Protein AF-A0A7S3UPB5-F1 (afdb_monomer)

Sequence (197 aa):
TFDQTSNGRIHSQTIVSTPGHKFLVVNATDLVPGASCESLVKAAKVVEPLVERSTEVIAYDLTLNVEPSLNGQQVAAIIARCGQEISAEYIIEFDNPGSWWVKHFSCGDLGLLQKWLSLSLLVVALLPVGMYSWKTLERRQVHNDLTALFFMSAFFLALHCIAFTVHMVVYAKNGTGLAMIAFVAQFLDLLATPGND

Nearest PDB structures (foldseek):
  9bia-assembly1_C  TM=4.951E-01  e=1.144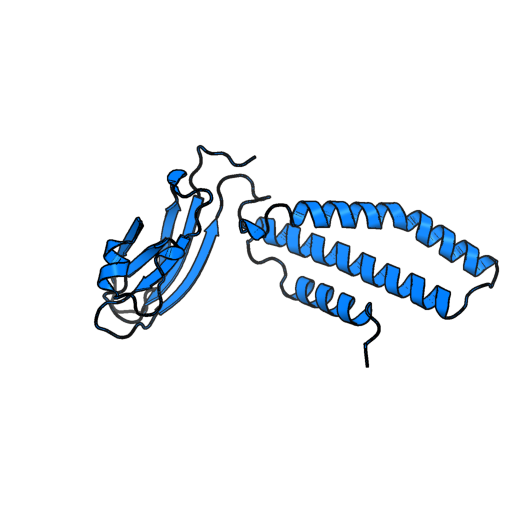E+00  Mus musculus
  5gka-assembly1_A  TM=4.335E-01  e=9.589E-01  Aichi virus A846/88
  6y6a-assembly8_l  TM=2.208E-01  e=3.103E+00  Finch polyomavirus

InterPro domains:
  IPR019336 GPR180/TMEM145, transmembrane domain [PF10192] (122-192)
  IPR047831 GPR180/TMEM145 [PTHR23252] (36-191)

pLDDT: mean 80.9, std 11.35, range [39.09, 95.56]

Secondary structure (DSSP, 8-state):
---TTSPEEEEEEEEESSS--EEEEEEGGG--TT--HHHHHHH-SEEEE---SSSS-EEEEEEEEE-GGGTT--EEEEEE-TTS---EEEEEEEE-SS-HHHHT--TTTTTHHHHHHHHHHHHHHHHHHHHHHHHHHHHHT---HHHHHHHHHHHHHHHHHHHHHHHHHHHHHHSS--HHHHHHHHHHHHHHSPP--

Solvent-accessible surface area (backbone atoms only — not comparable to full-atom values): 11184 Å² total; per-residue (Å²): 123,74,45,76,88,44,55,25,40,38,41,31,44,34,36,42,82,62,79,67,37,28,44,32,35,30,50,47,84,72,70,48,93,84,63,49,59,67,57,52,65,70,62,27,81,40,79,45,76,53,72,78,89,62,100,59,86,44,75,42,80,44,78,45,76,38,58,58,88,54,65,94,58,65,66,38,81,44,82,47,39,74,97,53,87,80,58,71,51,76,49,78,46,65,37,43,37,61,56,53,89,47,17,45,47,51,87,89,47,62,62,47,56,60,52,34,47,52,50,33,51,50,46,60,69,43,44,64,57,52,52,51,50,50,56,51,33,60,75,65,68,70,71,45,72,68,58,52,50,51,54,51,41,52,50,41,52,46,50,26,36,46,37,42,32,52,22,40,58,42,18,29,73,69,61,67,38,42,65,72,42,46,50,50,24,55,51,37,50,59,72,59,46,81,81,89,124

Foldseek 3Di:
DFPLVAWKKKKKWKWFPDFQKKKFKAFPVQPDVPDALVSRCVRGPDIGGPGDPDDDTDTDTDMDTHHSVCPPTHIDIDIDGHPDDGDMDMDMAIAGGDDLLPGLADPVCPCVLVVLVVVLVVLVVCVVVLVVVVVVCVVVVVDDPVNVLVSLLSVLLNLLSVLVNQQSVVCSNPVRGDVVSPVSSVVSVVVSDDDPD

Organism: Oxyrrhis marina (NCBI:txid2969)

Mean predicted aligned error: 10.2 Å

Structure (mmCIF, N/CA/C/O backbone):
data_AF-A0A7S3UPB5-F1
#
_entry.id   AF-A0A7S3UPB5-F1
#
loop_
_atom_site.group_PDB
_atom_site.id
_atom_site.type_symbol
_atom_site.label_atom_id
_atom_site.label_alt_id
_atom_site.label_comp_id
_atom_site.label_asym_id
_atom_site.label_entity_id
_atom_site.label_seq_id
_atom_site.pdbx_PDB_ins_code
_atom_site.Cartn_x
_atom_site.Cartn_y
_atom_site.Cartn_z
_atom_site.occupancy
_atom_site.B_iso_or_equiv
_atom_site.auth_seq_id
_atom_site.auth_comp_id
_atom_site.auth_asym_id
_atom_site.auth_atom_id
_atom_site.pdbx_PDB_model_num
ATOM 1 N N . THR A 1 1 ? -14.861 4.599 -8.871 1.00 45.66 1 THR A N 1
ATOM 2 C CA . THR A 1 1 ? -15.862 5.439 -8.182 1.00 45.66 1 THR A CA 1
ATOM 3 C C . THR A 1 1 ? -16.254 4.719 -6.918 1.00 45.66 1 THR A C 1
ATOM 5 O O . THR A 1 1 ? -16.543 3.533 -6.998 1.00 45.66 1 THR A O 1
ATOM 8 N N . PHE A 1 2 ? -16.161 5.381 -5.763 1.00 53.28 2 PHE A N 1
ATOM 9 C CA . PHE A 1 2 ? -16.652 4.808 -4.511 1.00 53.28 2 PHE A CA 1
ATOM 10 C C . PHE A 1 2 ? -18.163 4.632 -4.625 1.00 53.28 2 PHE A C 1
ATOM 12 O O . PHE A 1 2 ? -18.870 5.588 -4.945 1.00 53.28 2 PHE A O 1
ATOM 19 N N . ASP A 1 3 ? -18.639 3.411 -4.416 1.00 56.09 3 ASP A N 1
ATOM 20 C CA . ASP A 1 3 ? -20.065 3.152 -4.319 1.00 56.09 3 ASP A CA 1
ATOM 21 C C . ASP A 1 3 ? -20.525 3.584 -2.925 1.00 56.09 3 ASP A C 1
ATOM 23 O O . ASP A 1 3 ? -20.315 2.877 -1.938 1.00 56.09 3 ASP A O 1
ATOM 27 N N . GLN A 1 4 ? -21.117 4.778 -2.853 1.00 56.88 4 GLN A N 1
ATOM 28 C CA . GLN A 1 4 ? -21.612 5.379 -1.612 1.00 56.88 4 GLN A CA 1
ATOM 29 C C . GLN A 1 4 ? -22.757 4.585 -0.967 1.00 56.88 4 GLN A C 1
ATOM 31 O O . GLN A 1 4 ? -23.158 4.905 0.148 1.00 56.88 4 GLN A O 1
ATOM 36 N N . THR A 1 5 ? -23.285 3.565 -1.649 1.00 58.62 5 THR A N 1
ATOM 37 C CA . THR A 1 5 ? -24.347 2.702 -1.122 1.00 58.62 5 THR A CA 1
ATOM 38 C C . THR A 1 5 ? -23.820 1.427 -0.468 1.00 58.62 5 THR A C 1
ATOM 40 O O . THR A 1 5 ? -24.583 0.718 0.186 1.00 58.62 5 THR A O 1
ATOM 43 N N . SER A 1 6 ? -22.522 1.141 -0.607 1.00 68.56 6 SER A N 1
ATOM 44 C CA . SER A 1 6 ? -21.904 -0.064 -0.055 1.00 68.56 6 SER A CA 1
ATOM 45 C C . SER A 1 6 ? -21.149 0.224 1.243 1.00 68.56 6 SER A C 1
ATOM 47 O O . SER A 1 6 ? -20.467 1.241 1.377 1.00 68.56 6 SER A O 1
ATOM 49 N N . ASN A 1 7 ? -21.286 -0.685 2.207 1.00 77.38 7 ASN A N 1
ATOM 50 C CA . ASN A 1 7 ? -20.599 -0.600 3.493 1.00 77.38 7 ASN A CA 1
ATOM 51 C C . ASN A 1 7 ? -19.123 -0.984 3.333 1.00 77.38 7 ASN A C 1
ATOM 53 O O . ASN A 1 7 ? -18.801 -1.939 2.618 1.00 77.38 7 ASN A O 1
ATOM 57 N N . GLY A 1 8 ? -18.243 -0.285 4.050 1.00 78.75 8 GLY A N 1
ATOM 58 C CA . GLY A 1 8 ? -16.889 -0.777 4.299 1.00 78.75 8 GLY A CA 1
ATOM 59 C C . GLY A 1 8 ? -16.915 -1.957 5.269 1.00 78.75 8 GLY A C 1
ATOM 60 O O . GLY A 1 8 ? -17.947 -2.253 5.880 1.00 78.75 8 GLY A O 1
ATOM 61 N N . ARG A 1 9 ? -15.788 -2.642 5.429 1.00 83.62 9 ARG A N 1
ATOM 62 C CA . ARG A 1 9 ? -15.642 -3.719 6.409 1.00 83.62 9 ARG A CA 1
ATOM 63 C C . ARG A 1 9 ? -14.375 -3.537 7.226 1.00 83.62 9 ARG A C 1
ATOM 65 O O . ARG A 1 9 ? -13.348 -3.119 6.705 1.00 83.62 9 ARG A O 1
ATOM 72 N N . ILE A 1 10 ? -14.469 -3.863 8.506 1.00 81.19 10 ILE A N 1
ATOM 73 C CA . ILE A 1 10 ? -13.320 -4.048 9.385 1.00 81.19 10 ILE A CA 1
ATOM 74 C C . ILE A 1 10 ? -13.321 -5.516 9.758 1.00 81.19 10 ILE A C 1
ATOM 76 O O . ILE A 1 10 ? -14.293 -6.004 10.335 1.00 81.19 10 ILE A O 1
ATOM 80 N N . HIS A 1 11 ? -12.258 -6.212 9.394 1.00 82.06 11 HIS A N 1
ATOM 81 C CA . HIS A 1 11 ? -12.003 -7.574 9.824 1.00 82.06 11 HIS A CA 1
ATOM 82 C C . HIS A 1 11 ? -10.946 -7.519 10.920 1.00 82.06 11 HIS A C 1
ATOM 84 O O . HIS A 1 11 ? -9.923 -6.864 10.765 1.00 82.06 11 HIS A O 1
ATOM 90 N N . SER A 1 12 ? -11.224 -8.113 12.071 1.00 78.81 12 SER A N 1
ATOM 91 C CA . SER A 1 12 ? -10.307 -8.125 13.203 1.00 78.81 12 SER A CA 1
ATOM 92 C C . SER A 1 12 ? -10.151 -9.550 13.688 1.00 78.81 12 SER A C 1
ATOM 94 O O . SER A 1 12 ? -11.126 -10.166 14.116 1.00 78.81 12 SER A O 1
ATOM 96 N N . GLN A 1 13 ? -8.921 -10.049 13.665 1.00 78.19 13 GLN A N 1
ATOM 97 C CA . GLN A 1 13 ? -8.532 -11.269 14.353 1.00 78.19 13 GLN A CA 1
ATOM 98 C C . GLN A 1 13 ? -7.853 -10.881 15.655 1.00 78.19 13 GLN A C 1
ATOM 100 O O . GLN A 1 13 ? -6.817 -10.225 15.648 1.00 78.19 13 GLN A O 1
ATOM 105 N N . THR A 1 14 ? -8.444 -11.237 16.787 1.00 74.69 14 THR A N 1
ATOM 106 C CA . THR A 1 14 ? -7.927 -10.851 18.101 1.00 74.69 14 THR A CA 1
ATOM 107 C C . THR A 1 14 ? -7.777 -12.070 18.983 1.00 74.69 14 THR A C 1
ATOM 109 O O . THR A 1 14 ? -8.716 -12.833 19.135 1.00 74.69 14 THR A O 1
ATOM 112 N N . ILE A 1 15 ? -6.624 -12.241 19.611 1.00 73.75 15 ILE A N 1
ATOM 113 C CA . ILE A 1 15 ? -6.395 -13.254 20.632 1.00 73.75 15 ILE A CA 1
ATOM 114 C C . ILE A 1 15 ? -6.362 -12.540 21.977 1.00 73.75 15 ILE A C 1
ATOM 116 O O . ILE A 1 15 ? -5.515 -11.676 22.193 1.00 73.75 15 ILE A O 1
ATOM 120 N N . VAL A 1 16 ? -7.277 -12.887 22.884 1.00 72.50 16 VAL A N 1
ATOM 121 C CA . VAL A 1 16 ? -7.256 -12.382 24.267 1.00 72.50 16 VAL A CA 1
ATOM 122 C C . VAL A 1 16 ? -6.983 -13.516 25.239 1.00 72.50 16 VAL A C 1
ATOM 124 O O . VAL A 1 16 ? -7.515 -14.614 25.103 1.00 72.50 16 VAL A O 1
ATOM 127 N N . SER A 1 17 ? -6.140 -13.237 26.230 1.00 68.88 17 SER A N 1
ATOM 128 C CA . SER A 1 17 ? -5.765 -14.192 27.281 1.00 68.88 17 SER A CA 1
ATOM 129 C C . SER A 1 17 ? -6.694 -14.146 28.498 1.00 68.88 17 SER A C 1
ATOM 131 O O . SER A 1 17 ? -6.605 -15.000 29.377 1.00 68.88 17 SER A O 1
ATOM 133 N N . THR A 1 18 ? -7.536 -13.110 28.592 1.00 71.31 18 THR A N 1
ATOM 134 C CA . THR A 1 18 ? -8.431 -12.869 29.728 1.00 71.31 18 THR A CA 1
ATOM 135 C C . THR A 1 18 ? -9.726 -12.163 29.296 1.00 71.31 18 THR A C 1
ATOM 137 O O . THR A 1 18 ? -9.716 -11.381 28.337 1.00 71.31 18 THR A O 1
ATOM 140 N N . PRO A 1 19 ? -10.846 -12.368 30.012 1.00 75.69 19 PRO A N 1
ATOM 141 C CA . PRO A 1 19 ? -12.131 -11.764 29.670 1.00 75.69 19 PRO A CA 1
ATOM 142 C C . PRO A 1 19 ? -12.196 -10.267 30.009 1.00 75.69 19 PRO A C 1
ATOM 144 O O . PRO A 1 19 ? -11.447 -9.747 30.842 1.00 75.69 19 PRO A O 1
ATOM 147 N N . GLY A 1 20 ? -13.153 -9.572 29.386 1.00 78.81 20 GLY A N 1
ATOM 148 C CA . GLY A 1 20 ? -13.456 -8.159 29.657 1.00 78.81 20 GLY A CA 1
ATOM 149 C C . GLY A 1 20 ? -12.863 -7.163 28.657 1.00 78.81 20 GLY A C 1
ATOM 150 O O . GLY A 1 20 ? -13.025 -5.955 28.839 1.00 78.81 20 GLY A O 1
ATOM 151 N N . HIS A 1 21 ? -12.211 -7.650 27.602 1.00 85.00 21 HIS A N 1
ATOM 152 C CA . HIS A 1 21 ? -11.768 -6.820 26.487 1.00 85.00 21 HIS A CA 1
ATOM 153 C C . HIS A 1 21 ? -12.954 -6.404 25.608 1.00 85.00 21 HIS A C 1
ATOM 155 O O . HIS A 1 21 ? -13.922 -7.147 25.422 1.00 85.00 21 HIS A O 1
ATOM 161 N N . LYS A 1 22 ? -12.877 -5.196 25.058 1.00 87.50 22 LYS A N 1
ATOM 162 C CA . LYS A 1 22 ? -13.850 -4.647 24.115 1.00 87.50 22 LYS A CA 1
ATOM 163 C C . LYS A 1 22 ? -13.114 -4.127 22.896 1.00 87.50 22 LYS A C 1
ATOM 165 O O . LYS A 1 22 ? -12.107 -3.435 23.041 1.00 87.50 22 LYS A O 1
ATOM 170 N N . PHE A 1 23 ? -13.641 -4.440 21.724 1.00 86.12 23 PHE A N 1
ATOM 171 C CA . PHE A 1 23 ? -13.237 -3.819 20.479 1.00 86.12 23 PHE A CA 1
ATOM 172 C C . PHE A 1 23 ? -14.046 -2.534 20.288 1.00 86.12 23 PHE A C 1
ATOM 174 O O . PHE A 1 23 ? -15.277 -2.545 20.354 1.00 86.12 23 PHE A O 1
ATOM 181 N N . LEU A 1 24 ? -13.347 -1.421 20.099 1.00 87.81 24 LEU A N 1
ATOM 182 C CA . LEU A 1 24 ? -13.919 -0.088 19.981 1.00 87.81 24 LEU A CA 1
ATOM 183 C C . LEU A 1 24 ? -13.535 0.518 18.636 1.00 87.81 24 LEU A C 1
ATOM 185 O O . LEU A 1 24 ? -12.366 0.486 18.259 1.00 87.81 24 LEU A O 1
ATOM 189 N N . VAL A 1 25 ? -14.496 1.145 17.961 1.00 87.06 25 VAL A N 1
ATOM 190 C CA . VAL A 1 25 ? -14.221 2.058 16.842 1.00 87.06 25 VAL A CA 1
ATOM 191 C C . VAL A 1 25 ? -14.538 3.472 17.307 1.00 87.06 25 VAL A C 1
ATOM 193 O O . VAL A 1 25 ? -15.687 3.774 17.626 1.00 87.06 25 VAL A O 1
ATOM 196 N N . VAL A 1 26 ? -13.528 4.336 17.365 1.00 88.62 26 VAL A N 1
ATOM 197 C CA . VAL A 1 26 ? -13.644 5.743 17.792 1.00 88.62 26 VAL A CA 1
ATOM 198 C C . VAL A 1 26 ? -13.180 6.674 16.676 1.00 88.62 26 VAL A C 1
ATOM 200 O O . VAL A 1 26 ? -12.499 6.239 15.747 1.00 88.62 26 VAL A O 1
ATOM 203 N N . ASN A 1 27 ? -13.490 7.967 16.770 1.00 86.81 27 ASN A N 1
ATOM 204 C CA . ASN A 1 27 ? -12.802 8.944 15.930 1.00 86.81 27 ASN A CA 1
ATOM 205 C C . ASN A 1 27 ? -11.354 9.099 16.400 1.00 86.81 27 ASN A C 1
ATOM 207 O O . ASN A 1 27 ? -11.077 9.144 17.598 1.00 86.81 27 ASN A O 1
ATOM 211 N N . ALA A 1 28 ? -10.427 9.252 15.458 1.00 84.06 28 ALA A N 1
ATOM 212 C CA . ALA A 1 28 ? -9.013 9.446 15.764 1.00 84.06 28 ALA A CA 1
ATOM 213 C C . ALA A 1 28 ? -8.756 10.724 16.583 1.00 84.06 28 ALA A C 1
ATOM 215 O O . ALA A 1 28 ? -7.800 10.787 17.346 1.00 84.06 28 ALA A O 1
ATOM 216 N N . THR A 1 29 ? -9.627 11.730 16.478 1.00 84.12 29 THR A N 1
ATOM 217 C CA . THR A 1 29 ? -9.558 12.957 17.288 1.00 84.12 29 THR A CA 1
ATOM 218 C C . THR A 1 29 ? -9.878 12.733 18.763 1.00 84.12 29 THR A C 1
ATOM 220 O O . THR A 1 29 ? -9.447 13.520 19.600 1.00 84.12 29 THR A O 1
ATOM 223 N N . ASP A 1 30 ? -10.621 11.672 19.086 1.00 82.81 30 ASP A N 1
ATOM 224 C CA . ASP A 1 30 ? -11.046 11.364 20.456 1.00 82.81 30 ASP A CA 1
ATOM 225 C C . ASP A 1 30 ? -9.960 10.579 21.220 1.00 82.81 30 ASP A C 1
ATOM 227 O O . ASP A 1 30 ? -10.022 10.435 22.443 1.00 82.81 30 ASP A O 1
ATOM 231 N N . LEU A 1 31 ? -8.925 10.113 20.510 1.00 82.06 31 LEU A N 1
ATOM 232 C CA . LEU A 1 31 ? -7.716 9.499 21.058 1.00 82.06 31 LEU A CA 1
ATOM 233 C C . LEU A 1 31 ? -6.772 10.565 21.628 1.00 82.06 31 LEU A C 1
ATOM 235 O O . LEU A 1 31 ? -5.705 10.858 21.088 1.00 82.06 31 LEU A O 1
ATOM 239 N N . VAL A 1 32 ? -7.167 11.151 22.754 1.00 81.44 32 VAL A N 1
ATOM 240 C CA . VAL A 1 32 ? -6.314 12.082 23.500 1.00 81.44 32 VAL A CA 1
ATOM 241 C C . VAL A 1 32 ? -5.445 11.295 24.493 1.00 81.44 32 VAL A C 1
ATOM 243 O O . VAL A 1 32 ? -5.966 10.425 25.200 1.00 81.44 32 VAL A O 1
ATOM 246 N N . PRO A 1 33 ? -4.133 11.582 24.604 1.00 75.56 33 PRO A N 1
ATOM 247 C CA . PRO A 1 33 ? -3.284 10.974 25.625 1.00 75.56 33 PRO A CA 1
ATOM 248 C C . PRO A 1 33 ? -3.870 11.187 27.028 1.00 75.56 33 PRO A C 1
ATOM 250 O O . PRO A 1 33 ? -4.137 12.317 27.430 1.00 75.56 33 PRO A O 1
ATOM 253 N N . GLY A 1 34 ? -4.081 10.099 27.773 1.00 74.25 34 GLY A N 1
ATOM 254 C CA . GLY A 1 34 ? -4.677 10.141 29.115 1.00 74.25 34 GLY A CA 1
ATOM 255 C C . GLY A 1 34 ? -6.209 10.077 29.161 1.00 74.25 34 GLY A C 1
ATOM 256 O O . GLY A 1 34 ? -6.774 10.176 30.251 1.00 74.25 34 GLY A O 1
ATOM 257 N N . ALA A 1 35 ? -6.894 9.885 28.027 1.00 81.25 35 ALA A N 1
ATOM 258 C CA . ALA A 1 35 ? -8.325 9.589 28.019 1.00 81.25 35 ALA A CA 1
ATOM 259 C C . ALA A 1 35 ? -8.633 8.337 28.861 1.00 81.25 35 ALA A C 1
ATOM 261 O O . ALA A 1 35 ? -7.933 7.324 28.787 1.00 81.25 35 ALA A O 1
ATOM 262 N N . SER A 1 36 ? -9.691 8.395 29.675 1.00 86.12 36 SER A N 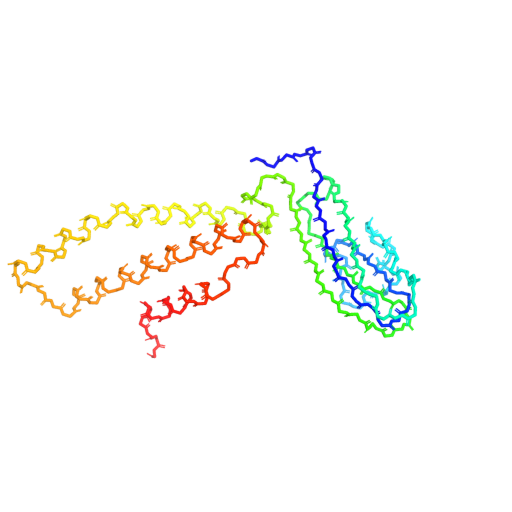1
ATOM 263 C CA . SER A 1 36 ? -10.078 7.249 30.497 1.00 86.12 36 SER A CA 1
ATOM 264 C C . SER A 1 36 ? -10.721 6.166 29.632 1.00 86.12 36 SER A C 1
ATOM 266 O O . SER A 1 36 ? -11.445 6.468 28.681 1.00 86.12 36 SER A O 1
ATOM 268 N N . CYS A 1 37 ? -10.526 4.897 29.990 1.00 87.12 37 CYS A N 1
ATOM 269 C CA . CYS A 1 37 ? -11.144 3.785 29.266 1.00 87.12 37 CYS A CA 1
ATOM 270 C C . CYS A 1 37 ? -12.672 3.943 29.152 1.00 87.12 37 CYS A C 1
ATOM 272 O O . CYS A 1 37 ? -13.242 3.731 28.087 1.00 87.12 37 CYS A O 1
ATOM 274 N N . GLU A 1 38 ? -13.337 4.403 30.215 1.00 89.00 38 GLU A N 1
ATOM 275 C CA . GLU A 1 38 ? -14.785 4.639 30.208 1.00 89.00 38 GLU A CA 1
ATOM 276 C C . GLU A 1 38 ? -15.204 5.758 29.248 1.00 89.00 38 GLU A C 1
ATOM 278 O O . GLU A 1 38 ? -16.218 5.628 28.563 1.00 89.00 38 GLU A O 1
ATOM 283 N N . SER A 1 39 ? -14.416 6.836 29.154 1.00 87.81 39 SER A N 1
ATOM 284 C CA . SER A 1 39 ? -14.676 7.903 28.181 1.00 87.81 39 SER A CA 1
ATOM 285 C C . SER A 1 39 ? -14.557 7.406 26.742 1.00 87.81 39 SER A C 1
ATOM 287 O O . SER A 1 39 ? -15.413 7.736 25.924 1.00 87.81 39 SER A O 1
ATOM 289 N N . LEU A 1 40 ? -13.573 6.547 26.453 1.00 87.62 40 LEU A N 1
ATOM 290 C CA . LEU A 1 40 ? -13.385 5.952 25.129 1.00 87.62 40 LEU A CA 1
ATOM 291 C C . LEU A 1 40 ? -14.527 4.994 24.779 1.00 87.62 40 LEU A C 1
ATOM 293 O O . LEU A 1 40 ? -15.070 5.067 23.682 1.00 87.62 40 LEU A O 1
ATOM 297 N N . VAL A 1 41 ? -14.959 4.155 25.727 1.00 88.88 41 VAL A N 1
ATOM 298 C CA . VAL A 1 41 ? -16.127 3.273 25.547 1.00 88.88 41 VAL A CA 1
ATOM 299 C C . VAL A 1 41 ? -17.400 4.083 25.287 1.00 88.88 41 VAL A C 1
ATOM 301 O O . VAL A 1 41 ? -18.233 3.668 24.489 1.00 88.88 41 VAL A O 1
ATOM 304 N N . LYS A 1 42 ? -17.558 5.243 25.934 1.00 88.62 42 LYS A N 1
ATOM 305 C CA . LYS A 1 42 ? -18.722 6.120 25.745 1.00 88.62 42 LYS A CA 1
ATOM 306 C C . LYS A 1 42 ? -18.679 6.905 24.428 1.00 88.62 42 LYS A C 1
ATOM 308 O O . LYS A 1 42 ? -19.734 7.197 23.873 1.00 88.62 42 LYS A O 1
ATOM 313 N N . ALA A 1 43 ? -17.489 7.275 23.957 1.00 86.50 43 ALA A N 1
ATOM 314 C CA . ALA A 1 43 ? -17.289 8.001 22.701 1.00 86.50 43 ALA A CA 1
ATOM 315 C C . ALA A 1 43 ? -17.288 7.082 21.466 1.00 86.50 43 ALA A C 1
ATOM 317 O O . ALA A 1 43 ? -17.477 7.554 20.343 1.00 86.50 43 ALA A O 1
ATOM 318 N N . ALA A 1 44 ? -17.085 5.779 21.665 1.00 86.62 44 ALA A N 1
ATOM 319 C CA . ALA A 1 44 ? -17.028 4.799 20.595 1.00 86.62 44 ALA A CA 1
ATOM 320 C C . ALA A 1 44 ? -18.322 4.749 19.775 1.00 86.62 44 ALA A C 1
ATOM 322 O O . ALA A 1 44 ? -19.436 4.708 20.295 1.00 86.62 44 ALA A O 1
ATOM 323 N N . LYS A 1 45 ? -18.145 4.724 18.455 1.00 85.12 45 LYS A N 1
ATOM 324 C CA . LYS A 1 45 ? -19.205 4.524 17.464 1.00 85.12 45 LYS A CA 1
ATOM 325 C C . LYS A 1 45 ? -19.665 3.076 17.427 1.00 85.12 45 LYS A C 1
ATOM 327 O O . LYS A 1 45 ? -20.842 2.815 17.212 1.00 85.12 45 LYS A O 1
ATOM 332 N N . VAL A 1 46 ? -18.732 2.155 17.647 1.00 84.38 46 VAL A N 1
ATOM 333 C CA . VAL A 1 46 ? -18.985 0.718 17.712 1.00 84.38 46 VAL A CA 1
ATOM 334 C C . VAL A 1 46 ? -18.316 0.179 18.965 1.00 84.38 46 VAL A C 1
ATOM 336 O O . VAL A 1 46 ? -17.154 0.494 19.223 1.00 84.38 46 VAL A O 1
ATOM 339 N N . VAL A 1 47 ? -19.055 -0.621 19.731 1.00 86.56 47 VAL A N 1
ATOM 340 C CA . VAL A 1 47 ? -18.568 -1.294 20.936 1.00 86.56 47 VAL A CA 1
ATOM 341 C C . VAL A 1 47 ? -18.945 -2.760 20.837 1.00 86.56 47 VAL A C 1
ATOM 343 O O . VAL A 1 47 ? -20.100 -3.112 21.058 1.00 86.56 47 VAL A O 1
ATOM 346 N N . GLU A 1 48 ? -17.964 -3.606 20.543 1.00 83.88 48 GLU A N 1
ATOM 347 C CA . GLU A 1 48 ? -18.154 -5.052 20.488 1.00 83.88 48 GLU A CA 1
ATOM 348 C C . GLU A 1 48 ? -17.443 -5.729 21.664 1.00 83.88 48 GLU A C 1
ATOM 350 O O . GLU A 1 48 ? -16.225 -5.582 21.826 1.00 83.88 48 GLU A O 1
ATOM 355 N N . PRO A 1 49 ? -18.169 -6.450 22.534 1.00 81.38 49 PRO A N 1
ATOM 356 C CA . PRO A 1 49 ? -17.550 -7.188 23.622 1.00 81.38 49 PRO A CA 1
ATOM 357 C C . PRO A 1 49 ? -16.848 -8.445 23.087 1.00 81.38 49 PRO A C 1
ATOM 359 O O 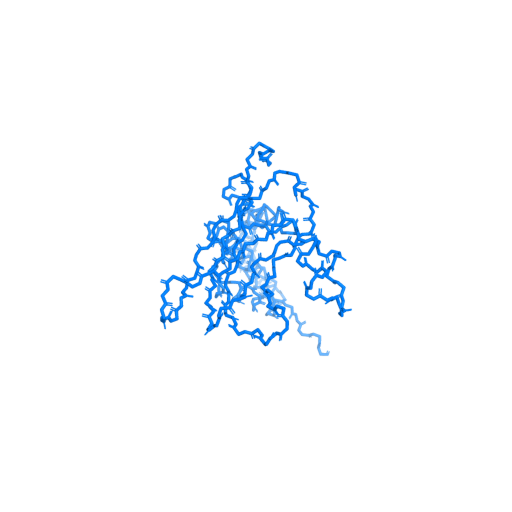. PRO A 1 49 ? -17.450 -9.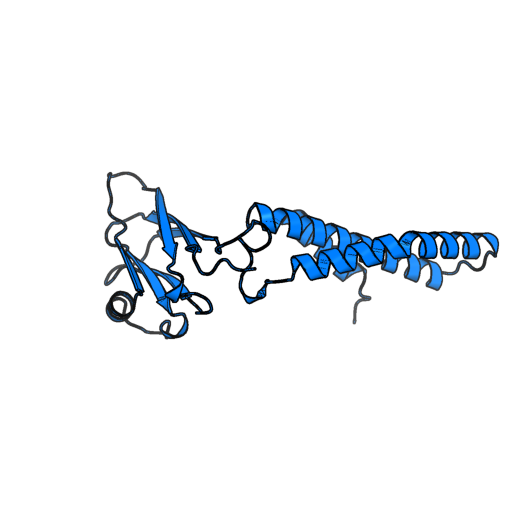263 22.393 1.00 81.38 49 PRO A O 1
ATOM 362 N N . LEU A 1 50 ? -15.586 -8.645 23.470 1.00 76.88 50 LEU A N 1
ATOM 363 C CA . LEU A 1 50 ? -14.845 -9.875 23.180 1.00 76.88 50 LEU A CA 1
ATOM 364 C C . LEU A 1 50 ? -15.156 -10.886 24.296 1.00 76.88 50 LEU A C 1
ATOM 366 O O . LEU A 1 50 ? -14.519 -10.886 25.352 1.00 76.88 50 LEU A O 1
ATOM 370 N N . VAL A 1 51 ? -16.231 -11.664 24.115 1.00 66.50 51 VAL A N 1
ATOM 371 C CA . VAL A 1 51 ? -16.760 -12.592 25.134 1.00 66.50 51 VAL A CA 1
ATOM 372 C C . VAL A 1 51 ? -16.230 -14.009 24.930 1.00 66.50 51 VAL A C 1
ATOM 374 O O . VAL A 1 51 ? -16.489 -14.618 23.891 1.00 66.50 51 VAL A O 1
ATOM 377 N N . GLU A 1 52 ? -15.580 -14.571 25.954 1.00 58.72 52 GLU A N 1
ATOM 378 C CA . GLU A 1 52 ? -15.079 -15.948 25.914 1.00 58.72 52 GLU A CA 1
ATOM 379 C C . GLU A 1 52 ? -16.213 -16.957 25.731 1.00 58.72 52 GLU A C 1
ATOM 381 O O . GLU A 1 52 ? -17.125 -17.046 26.553 1.00 58.72 52 GLU A O 1
ATOM 386 N N . ARG A 1 53 ? -16.149 -17.749 24.653 1.00 54.59 53 ARG A N 1
ATOM 387 C CA . ARG A 1 53 ? -17.001 -18.937 24.485 1.00 54.59 53 ARG A CA 1
ATOM 388 C C . ARG A 1 53 ? -16.362 -20.224 25.035 1.00 54.59 53 ARG A C 1
ATOM 390 O O . ARG A 1 53 ? -17.078 -21.214 25.147 1.00 54.59 53 ARG A O 1
ATOM 397 N N . SER A 1 54 ? -15.076 -20.234 25.416 1.00 51.16 54 SER A N 1
ATOM 398 C CA . SER A 1 54 ? -14.380 -21.415 25.973 1.00 51.16 54 SER A CA 1
ATOM 399 C C . SER A 1 54 ? -13.114 -21.068 26.776 1.00 51.16 54 SER A C 1
ATOM 401 O O . SER A 1 54 ? -12.567 -19.988 26.632 1.00 51.16 54 SER A O 1
ATOM 403 N N . THR A 1 55 ? -12.618 -22.002 27.594 1.00 54.06 55 THR A N 1
ATOM 404 C CA . THR A 1 55 ? -11.473 -21.842 28.522 1.00 54.06 55 THR A CA 1
ATOM 405 C C . THR A 1 55 ? -10.071 -21.915 27.889 1.00 54.06 55 THR A C 1
ATOM 407 O O . THR A 1 55 ? -9.080 -21.898 28.613 1.00 54.06 55 THR A O 1
ATOM 410 N N . GLU A 1 56 ? -9.960 -22.033 26.566 1.00 54.16 56 GLU A N 1
ATOM 411 C CA . GLU A 1 56 ? -8.683 -22.053 25.832 1.00 54.16 56 GLU A CA 1
ATOM 412 C C . GLU A 1 56 ? -8.482 -20.748 25.059 1.00 54.16 56 GLU A C 1
ATOM 414 O O . GLU A 1 56 ? -9.462 -20.084 24.747 1.00 54.16 56 GLU A O 1
ATOM 419 N N . VAL A 1 57 ? -7.229 -20.394 24.744 1.00 53.44 57 VAL A N 1
ATOM 420 C CA . VAL A 1 57 ? -6.834 -19.197 23.975 1.00 53.44 57 VAL A CA 1
ATOM 421 C C . VAL A 1 57 ? -7.747 -19.009 22.755 1.00 53.44 57 VAL A C 1
ATOM 423 O O . VAL A 1 57 ? -7.684 -19.780 21.798 1.00 53.44 57 VAL A O 1
ATOM 426 N N . ILE A 1 58 ? -8.614 -17.993 22.797 1.00 58.94 58 ILE A N 1
ATOM 427 C CA . ILE A 1 58 ? -9.634 -17.772 21.768 1.00 58.94 58 ILE A CA 1
ATOM 428 C C . ILE A 1 58 ? -9.123 -16.744 20.766 1.00 58.94 58 ILE A C 1
ATOM 430 O O . ILE A 1 58 ? -8.902 -15.585 21.119 1.00 58.94 58 ILE A O 1
ATOM 434 N N . ALA A 1 59 ? -8.994 -17.162 19.509 1.00 59.94 59 ALA A N 1
ATOM 435 C CA . ALA A 1 59 ? -8.945 -16.247 18.379 1.00 59.94 59 ALA A CA 1
ATOM 436 C C . ALA A 1 59 ? -10.378 -15.800 18.038 1.00 59.94 59 ALA A C 1
ATOM 438 O O . ALA A 1 59 ? -11.233 -16.613 17.685 1.00 59.94 59 ALA A O 1
ATOM 439 N N . TYR A 1 60 ? -10.645 -14.509 18.177 1.00 65.06 60 TYR A N 1
ATOM 440 C CA . TYR A 1 60 ? -11.887 -13.850 17.803 1.00 65.06 60 TYR A CA 1
ATOM 441 C C . TYR A 1 60 ? -11.757 -13.339 16.385 1.00 65.06 60 TYR A C 1
ATOM 443 O O . TYR A 1 60 ? -10.917 -12.487 16.131 1.00 65.06 60 TYR A O 1
ATOM 451 N N . ASP A 1 61 ? -12.605 -13.833 15.493 1.00 70.75 61 ASP A N 1
ATOM 452 C CA . ASP A 1 61 ? -12.792 -13.264 14.165 1.00 70.75 61 ASP A CA 1
ATOM 453 C C . ASP A 1 61 ? -14.043 -12.375 14.198 1.00 70.75 61 ASP A C 1
ATOM 455 O O . ASP A 1 61 ? -15.169 -12.858 14.356 1.00 70.75 61 ASP A O 1
ATOM 459 N N . LEU A 1 62 ? -13.830 -11.062 14.135 1.00 73.38 62 LEU A N 1
ATOM 460 C CA . LEU A 1 62 ? -14.877 -10.053 14.137 1.00 73.38 62 LEU A CA 1
ATOM 461 C C . LEU A 1 62 ? -14.909 -9.359 12.776 1.00 73.38 62 LEU A C 1
ATOM 463 O O . LEU A 1 62 ? -13.961 -8.680 12.395 1.00 73.38 62 LEU A O 1
ATOM 467 N N . THR A 1 63 ? -16.036 -9.471 12.074 1.00 78.56 63 THR A N 1
ATOM 468 C CA . THR A 1 63 ? -16.305 -8.686 10.864 1.00 78.56 63 THR A CA 1
ATOM 469 C C . THR A 1 63 ? -17.368 -7.636 11.160 1.00 78.56 63 THR A C 1
ATOM 471 O O . THR A 1 63 ? -18.537 -7.962 11.365 1.00 78.56 63 THR A O 1
ATOM 474 N N . LEU A 1 64 ? -16.970 -6.368 11.149 1.00 78.25 64 LEU A N 1
ATOM 475 C CA . LEU A 1 64 ? -17.846 -5.219 11.342 1.00 78.25 64 LEU A CA 1
ATOM 476 C C . LEU A 1 64 ? -18.131 -4.532 10.012 1.00 78.25 64 LEU A C 1
ATOM 478 O O . LEU A 1 64 ? -17.214 -4.242 9.246 1.00 78.25 64 LEU A O 1
ATOM 482 N N . ASN A 1 65 ? -19.402 -4.225 9.755 1.00 80.12 65 ASN A N 1
ATOM 483 C CA . ASN A 1 65 ? -19.776 -3.365 8.638 1.00 80.12 65 ASN A CA 1
ATOM 484 C C . ASN A 1 65 ? -19.626 -1.901 9.059 1.00 80.12 65 ASN A C 1
ATOM 486 O O . ASN A 1 65 ? -20.210 -1.468 10.049 1.00 80.12 65 ASN A O 1
ATOM 490 N N . VAL A 1 66 ? -18.863 -1.143 8.283 1.00 77.50 66 VAL A N 1
ATOM 491 C CA . VAL A 1 66 ? -18.676 0.295 8.463 1.00 77.50 66 VAL A CA 1
ATOM 492 C C . VAL A 1 66 ? -19.724 1.007 7.627 1.00 77.50 66 VAL A C 1
ATOM 494 O O . VAL A 1 66 ? -19.738 0.891 6.398 1.00 77.50 66 VAL A O 1
ATOM 497 N N . GLU A 1 67 ? -20.619 1.722 8.300 1.00 77.81 67 GLU A N 1
ATOM 498 C CA . GLU A 1 67 ? -21.661 2.495 7.635 1.00 77.81 67 GLU A CA 1
ATOM 499 C C . GLU A 1 67 ? -21.071 3.604 6.746 1.00 77.81 67 GLU A C 1
ATOM 501 O O . GLU A 1 67 ? -20.047 4.201 7.098 1.00 77.81 67 GLU A O 1
ATOM 506 N N . PRO A 1 68 ? -21.753 3.984 5.648 1.00 77.31 68 PRO A N 1
ATOM 507 C CA . PRO A 1 68 ? -21.302 5.066 4.772 1.00 77.31 68 PRO A CA 1
ATOM 508 C C . PRO A 1 68 ? -21.190 6.424 5.481 1.00 77.31 68 PRO A C 1
ATOM 510 O O . PRO A 1 68 ? -20.502 7.317 4.990 1.00 77.31 68 PRO A O 1
ATOM 513 N N . SER A 1 69 ? -21.843 6.586 6.638 1.00 79.50 69 SER A N 1
ATOM 514 C CA . SER A 1 69 ? -21.767 7.773 7.500 1.00 79.50 69 SER A CA 1
ATOM 515 C C . SER A 1 69 ? -20.352 8.052 8.031 1.00 79.50 69 SER A C 1
ATOM 517 O O . SER A 1 69 ? -20.048 9.194 8.380 1.00 79.50 69 SER A O 1
ATOM 519 N N . LEU A 1 70 ? -19.479 7.038 8.048 1.00 75.94 70 LEU A N 1
ATOM 520 C CA . LEU A 1 70 ? -18.078 7.131 8.471 1.00 75.94 70 LEU A CA 1
ATOM 521 C C . LEU A 1 70 ? -17.110 7.411 7.304 1.00 75.94 70 LEU A C 1
ATOM 523 O O . LEU A 1 70 ? -15.906 7.553 7.521 1.00 75.94 70 LEU A O 1
ATOM 527 N N . ASN A 1 71 ? -17.603 7.531 6.065 1.00 76.50 71 ASN A N 1
ATOM 528 C CA . ASN A 1 71 ? -16.755 7.812 4.905 1.00 76.50 71 ASN A CA 1
ATOM 529 C C . ASN A 1 71 ? -16.020 9.155 5.046 1.00 76.50 71 ASN A C 1
ATOM 531 O O . ASN A 1 71 ? -16.621 10.191 5.330 1.00 76.50 71 ASN A O 1
ATOM 535 N N . GLY A 1 72 ? -14.706 9.142 4.801 1.00 74.06 72 GLY A N 1
ATOM 536 C CA . GLY A 1 72 ? -13.849 10.332 4.878 1.00 74.06 72 GLY A CA 1
ATOM 537 C C . GLY A 1 72 ? -13.497 10.781 6.300 1.00 74.06 72 GLY A C 1
ATOM 538 O O . GLY A 1 72 ? -12.794 11.777 6.457 1.00 74.06 72 GLY A O 1
ATOM 539 N N . GLN A 1 73 ? -13.948 10.058 7.329 1.00 80.38 73 GLN A N 1
ATOM 540 C CA . GLN A 1 73 ? -13.563 10.308 8.715 1.00 80.38 73 GLN A CA 1
ATOM 541 C C . GLN A 1 73 ? -12.316 9.499 9.074 1.00 80.38 73 GLN A C 1
ATOM 543 O O . GLN A 1 73 ? -12.130 8.371 8.619 1.00 80.38 73 GLN A O 1
ATOM 548 N N . GLN A 1 74 ? -11.451 10.075 9.908 1.00 80.00 74 GLN A N 1
ATOM 549 C CA . GLN A 1 74 ? -10.351 9.330 10.509 1.00 80.00 74 GLN A CA 1
ATOM 550 C C . GLN A 1 74 ? -10.889 8.581 11.721 1.00 80.00 74 GLN A C 1
ATOM 552 O O . GLN A 1 74 ? -11.223 9.191 12.738 1.00 80.00 74 GLN A O 1
ATOM 557 N N . VAL A 1 75 ? -10.978 7.264 11.599 1.00 81.25 75 VAL A N 1
ATOM 558 C CA . VAL A 1 75 ? -11.393 6.372 12.678 1.00 81.25 75 VAL A CA 1
ATOM 559 C C . VAL A 1 75 ? -10.207 5.554 13.162 1.00 81.25 75 VAL A C 1
ATOM 561 O O . VAL A 1 75 ? -9.274 5.283 12.407 1.00 81.25 75 VAL A O 1
ATOM 564 N N . ALA A 1 76 ? -10.249 5.158 14.424 1.00 82.06 76 ALA A N 1
ATOM 565 C CA . ALA A 1 76 ? -9.276 4.269 15.026 1.00 82.06 76 ALA A CA 1
ATOM 566 C C . ALA A 1 76 ? -9.988 3.073 15.652 1.00 82.06 76 ALA A C 1
ATOM 568 O O . ALA A 1 76 ? -11.012 3.223 16.323 1.00 82.06 76 ALA A O 1
ATOM 569 N N . ALA A 1 77 ? -9.423 1.891 15.426 1.00 83.38 77 ALA A N 1
ATOM 570 C CA . ALA A 1 77 ? -9.834 0.660 16.075 1.00 83.38 77 ALA A CA 1
ATOM 571 C C . ALA A 1 77 ? -8.935 0.412 17.292 1.00 83.38 77 ALA A C 1
ATOM 573 O O . ALA A 1 77 ? -7.711 0.470 17.186 1.00 83.38 77 ALA A O 1
ATOM 574 N N . ILE A 1 78 ? -9.542 0.180 18.454 1.00 84.31 78 ILE A N 1
ATOM 575 C CA . ILE A 1 78 ? -8.843 0.052 19.734 1.00 84.31 78 ILE A CA 1
ATOM 576 C C . ILE A 1 78 ? -9.379 -1.169 20.467 1.00 84.31 78 ILE A C 1
ATOM 578 O O . ILE A 1 78 ? -10.589 -1.377 20.538 1.00 84.31 78 ILE A O 1
ATOM 582 N N . ILE A 1 79 ? -8.486 -1.933 21.088 1.00 85.50 79 ILE A N 1
ATOM 583 C CA . ILE A 1 79 ? -8.864 -2.934 22.084 1.00 85.50 79 ILE A CA 1
ATOM 584 C C . ILE A 1 79 ? -8.657 -2.323 23.464 1.00 85.50 79 ILE A C 1
ATOM 586 O O . ILE A 1 79 ? -7.551 -1.916 23.814 1.00 85.50 79 ILE A O 1
ATOM 590 N N . ALA A 1 80 ? -9.729 -2.249 24.245 1.00 87.12 80 ALA A N 1
ATOM 591 C CA . ALA A 1 80 ? -9.708 -1.657 25.574 1.00 87.12 80 ALA A CA 1
ATOM 592 C C . ALA A 1 80 ? -10.208 -2.643 26.632 1.00 87.12 80 ALA A C 1
ATOM 594 O O . ALA A 1 80 ? -11.163 -3.390 26.413 1.00 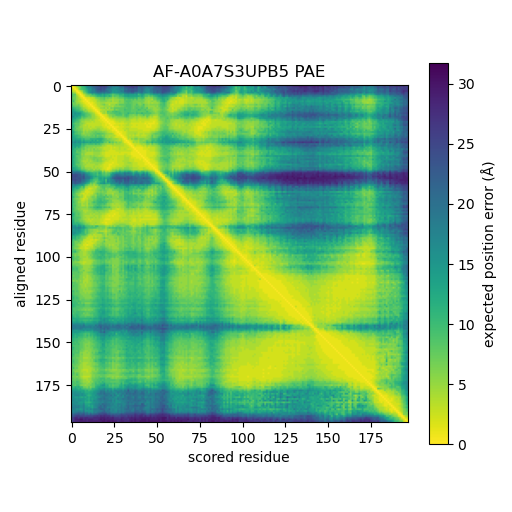87.12 80 ALA A O 1
ATOM 595 N N . ARG A 1 81 ? -9.589 -2.594 27.813 1.00 87.06 81 ARG A N 1
ATOM 596 C CA . ARG A 1 81 ? -10.030 -3.295 29.021 1.00 87.06 81 ARG A CA 1
ATOM 597 C C . ARG A 1 81 ? -9.982 -2.317 30.190 1.00 87.06 81 ARG A C 1
ATOM 599 O O . ARG A 1 81 ? -8.916 -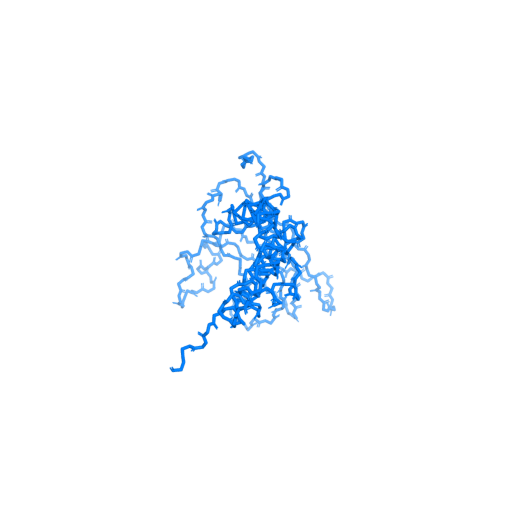1.834 30.557 1.00 87.06 81 ARG A O 1
ATOM 606 N N . CYS A 1 82 ? -11.139 -1.970 30.747 1.00 86.00 82 CYS A N 1
ATOM 607 C CA . CYS A 1 82 ? -11.199 -0.945 31.788 1.00 86.00 82 CYS A CA 1
ATOM 608 C C . CYS A 1 82 ? -10.844 -1.537 33.159 1.00 86.00 82 CYS A C 1
ATOM 610 O O . CYS A 1 82 ? -11.428 -2.537 33.570 1.00 86.00 82 CYS A O 1
ATOM 612 N N . GLY A 1 83 ? -9.907 -0.901 33.871 1.00 81.00 83 GLY A N 1
ATOM 613 C CA . GLY A 1 83 ? -9.530 -1.258 35.246 1.00 81.00 83 GLY A CA 1
ATOM 614 C C . GLY A 1 83 ? -8.568 -2.443 35.392 1.00 81.00 83 GLY A C 1
ATOM 615 O O . GLY A 1 83 ? -8.289 -2.848 36.517 1.00 81.00 83 GLY A O 1
ATOM 616 N N . GLN A 1 84 ? -8.065 -3.007 34.290 1.00 81.44 84 GLN A N 1
ATOM 617 C CA . GLN A 1 84 ? -7.156 -4.160 34.281 1.00 81.44 84 GLN A CA 1
ATOM 618 C C . GLN A 1 84 ? -6.128 -4.024 33.149 1.00 81.44 84 GLN A C 1
ATOM 620 O O . GLN A 1 84 ? -6.343 -3.265 32.206 1.00 81.44 84 GLN A O 1
ATOM 625 N N . GLU A 1 85 ? -5.022 -4.768 33.229 1.00 77.62 85 GLU A N 1
ATOM 626 C CA . GLU A 1 85 ? -4.017 -4.795 32.161 1.00 77.62 85 GLU A CA 1
ATOM 627 C C . GLU A 1 85 ? -4.571 -5.424 30.877 1.00 77.62 85 GLU A C 1
ATOM 629 O O . GLU A 1 85 ? -5.349 -6.388 30.904 1.00 77.62 85 GLU A O 1
ATOM 634 N N . ILE A 1 86 ? -4.155 -4.856 29.745 1.00 77.50 86 ILE A N 1
ATOM 635 C CA . ILE A 1 86 ? -4.504 -5.334 28.410 1.00 77.50 86 ILE A CA 1
ATOM 636 C C . ILE A 1 86 ? -3.502 -6.420 28.027 1.00 77.50 86 ILE A C 1
ATOM 638 O O . ILE A 1 86 ? -2.299 -6.179 27.983 1.00 77.50 86 ILE A O 1
ATOM 642 N N . SER A 1 87 ? -4.008 -7.612 27.726 1.00 75.31 87 SER A N 1
ATOM 643 C CA . SER A 1 87 ? -3.215 -8.722 27.202 1.00 75.31 87 SER A CA 1
ATOM 644 C C . SER A 1 87 ? -3.958 -9.291 26.000 1.00 75.31 87 SER A C 1
ATOM 646 O O . SER A 1 87 ? -4.816 -10.170 26.125 1.00 75.31 87 SER A O 1
ATOM 648 N N . ALA A 1 88 ? -3.674 -8.690 24.846 1.00 73.19 88 ALA A N 1
ATOM 649 C CA . ALA A 1 88 ? -4.316 -8.999 23.582 1.00 73.19 88 ALA A CA 1
ATOM 650 C C . ALA A 1 88 ? -3.313 -8.889 22.427 1.00 73.19 88 ALA A C 1
ATOM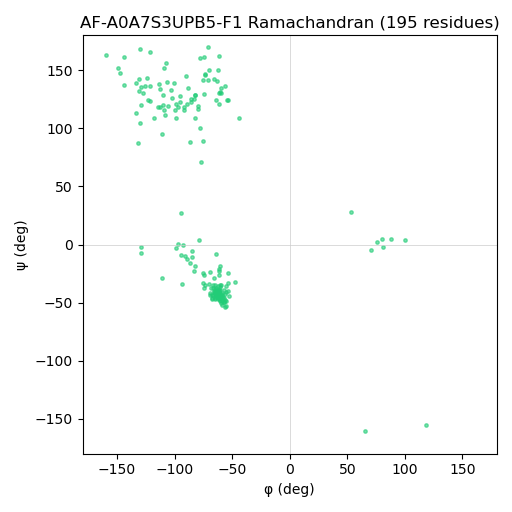 652 O O . ALA A 1 88 ? -2.549 -7.926 22.360 1.00 73.19 88 ALA A O 1
ATOM 653 N N . GLU A 1 89 ? -3.355 -9.847 21.510 1.00 75.25 89 GLU A N 1
ATOM 654 C CA . GLU A 1 89 ? -2.702 -9.777 20.202 1.00 75.25 89 GLU A CA 1
ATOM 655 C C . GLU A 1 89 ? -3.782 -9.565 19.143 1.00 75.25 89 GLU A C 1
ATOM 657 O O . GLU A 1 89 ? -4.874 -10.123 19.259 1.00 75.25 89 GLU A O 1
ATOM 662 N N . TYR A 1 90 ? -3.526 -8.730 18.136 1.00 73.62 90 TYR A N 1
ATOM 663 C CA . TYR A 1 90 ? -4.539 -8.423 17.136 1.00 73.62 90 TYR A CA 1
ATOM 664 C C . TYR A 1 90 ? -3.966 -8.162 15.750 1.00 73.62 90 TYR A C 1
ATOM 666 O O . TYR A 1 90 ? -2.892 -7.587 15.589 1.00 73.62 90 TYR A O 1
ATOM 674 N N . ILE A 1 91 ? -4.757 -8.535 14.754 1.00 77.38 91 ILE A N 1
ATOM 675 C CA . ILE A 1 91 ? -4.607 -8.177 13.352 1.00 77.38 91 ILE A CA 1
ATOM 676 C C . ILE A 1 91 ? -5.914 -7.499 12.958 1.00 77.38 91 ILE A C 1
ATOM 678 O O . ILE A 1 91 ? -6.983 -8.070 13.158 1.00 77.38 91 ILE A O 1
ATOM 682 N N . ILE A 1 92 ? -5.838 -6.273 12.444 1.00 75.62 92 ILE A N 1
ATOM 683 C CA . ILE A 1 92 ? -7.006 -5.525 11.972 1.00 75.62 92 ILE A CA 1
ATOM 684 C C . ILE A 1 92 ? -6.791 -5.197 10.500 1.00 75.62 92 ILE A C 1
ATOM 686 O O . ILE A 1 92 ? -5.812 -4.546 10.135 1.00 75.62 92 ILE A O 1
ATOM 690 N N . GLU A 1 93 ? -7.729 -5.624 9.672 1.00 81.38 93 GLU A N 1
ATOM 691 C CA . GLU A 1 93 ? -7.782 -5.370 8.244 1.00 81.38 93 GLU A CA 1
ATOM 692 C C . GLU A 1 93 ? -8.970 -4.459 7.930 1.00 81.38 93 GLU A C 1
ATOM 694 O O . GLU A 1 93 ? -10.092 -4.654 8.404 1.00 81.38 93 GLU A O 1
ATOM 699 N N . PHE A 1 94 ? -8.716 -3.444 7.109 1.00 80.94 94 PHE A N 1
ATOM 700 C CA . PHE A 1 94 ? -9.728 -2.504 6.650 1.00 80.94 94 PHE A CA 1
ATOM 701 C C . PHE A 1 94 ? -9.989 -2.729 5.164 1.00 80.94 94 PHE A C 1
ATOM 703 O O . PHE A 1 94 ? -9.072 -2.727 4.342 1.00 80.94 94 PHE A O 1
ATOM 710 N N . ASP A 1 95 ? -11.262 -2.886 4.832 1.00 85.56 95 ASP A N 1
ATOM 711 C CA . ASP A 1 95 ? -11.766 -3.103 3.488 1.00 85.56 95 ASP A CA 1
ATOM 712 C C . ASP A 1 95 ? -12.693 -1.945 3.112 1.00 85.56 95 ASP A C 1
ATOM 714 O O . ASP A 1 95 ? -13.820 -1.822 3.601 1.00 85.56 95 ASP A O 1
ATOM 718 N N . ASN A 1 96 ? -12.241 -1.097 2.201 1.00 83.25 96 ASN A N 1
ATOM 719 C CA . ASN A 1 96 ? -13.063 -0.037 1.650 1.00 83.25 96 ASN A CA 1
ATOM 720 C C . ASN A 1 96 ? -14.167 -0.582 0.736 1.00 83.25 96 ASN A C 1
ATOM 722 O O . ASN A 1 96 ? -13.964 -1.571 0.021 1.00 83.25 96 ASN A O 1
ATOM 726 N N . PRO A 1 97 ? -15.304 0.129 0.659 1.00 79.94 97 PRO A N 1
ATOM 727 C CA . PRO A 1 97 ? -16.332 -0.164 -0.324 1.00 79.94 97 PRO A CA 1
ATOM 728 C C . PRO A 1 97 ? -15.832 0.035 -1.764 1.00 79.94 97 PRO A C 1
ATOM 730 O O . PRO A 1 97 ? -15.138 1.006 -2.078 1.00 79.94 97 PRO A O 1
ATOM 733 N N . GLY A 1 98 ? -16.240 -0.860 -2.669 1.00 79.81 98 GLY A N 1
ATOM 734 C CA . GLY A 1 98 ? -15.969 -0.763 -4.105 1.00 79.81 98 GLY A CA 1
ATOM 735 C C . GLY A 1 98 ? -15.138 -1.917 -4.675 1.00 79.81 98 GLY A C 1
ATOM 736 O O . GLY A 1 98 ? -15.156 -3.043 -4.185 1.00 79.81 98 GLY A O 1
ATOM 737 N N . SER A 1 99 ? -14.446 -1.653 -5.785 1.00 84.69 99 SER A N 1
ATOM 738 C CA . SER A 1 99 ? -13.650 -2.665 -6.492 1.00 84.69 99 SER A CA 1
ATOM 739 C C . SER A 1 99 ? -12.303 -2.933 -5.815 1.00 84.69 99 SER A C 1
ATOM 741 O O . SER A 1 99 ? -11.764 -2.051 -5.148 1.00 84.69 99 SER A O 1
ATOM 743 N N . TRP A 1 100 ? -11.687 -4.080 -6.120 1.00 86.50 100 TRP A N 1
ATOM 744 C CA . TRP A 1 100 ? -10.338 -4.449 -5.656 1.00 86.50 100 TRP A CA 1
ATOM 745 C C . TRP A 1 100 ? -9.287 -3.334 -5.842 1.00 86.50 100 TRP A C 1
ATOM 747 O O . TRP A 1 100 ? -8.434 -3.140 -4.991 1.00 86.50 100 TRP A O 1
ATOM 757 N N . TRP A 1 101 ? -9.415 -2.50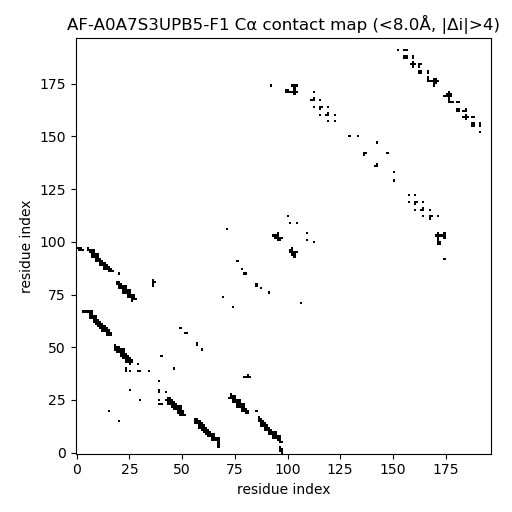2 -6.879 1.00 84.94 101 TRP A N 1
ATOM 758 C CA . TRP A 1 101 ? -8.547 -1.344 -7.133 1.00 84.94 101 TRP A CA 1
ATOM 759 C C . TRP A 1 101 ? -8.402 -0.337 -5.983 1.00 84.94 101 TRP A C 1
ATOM 761 O O . TRP A 1 101 ? -7.424 0.404 -5.964 1.00 84.94 101 TRP A O 1
ATOM 771 N N . VAL A 1 102 ? -9.376 -0.260 -5.074 1.00 84.88 102 VAL A N 1
ATOM 772 C CA . VAL A 1 102 ? -9.404 0.717 -3.967 1.00 84.88 102 VAL A CA 1
ATOM 773 C C . VAL A 1 102 ? -9.644 0.070 -2.604 1.00 84.88 102 VAL A C 1
ATOM 775 O O . VAL A 1 102 ? -9.537 0.745 -1.583 1.00 84.88 102 VAL A O 1
ATOM 778 N N . LYS A 1 103 ? -9.952 -1.234 -2.585 1.00 86.94 103 LYS A N 1
ATOM 779 C CA . LYS A 1 103 ? -10.429 -1.962 -1.405 1.00 86.94 103 LYS A CA 1
ATOM 780 C C . LYS A 1 103 ? -9.458 -1.866 -0.231 1.00 86.94 103 LYS A C 1
ATOM 782 O O . LYS A 1 103 ? -9.876 -1.545 0.867 1.00 86.94 103 LYS A O 1
ATOM 787 N N . HIS A 1 104 ? -8.172 -2.073 -0.478 1.00 88.19 104 HIS A N 1
ATOM 788 C CA . HIS A 1 104 ? -7.172 -2.104 0.590 1.00 88.19 104 HIS A CA 1
ATOM 789 C C . HIS A 1 104 ? -6.400 -0.792 0.770 1.00 88.19 104 HIS A C 1
ATOM 791 O O . HIS A 1 104 ? -5.559 -0.695 1.653 1.00 88.19 104 HIS A O 1
ATOM 797 N N . PHE A 1 105 ? -6.645 0.224 -0.062 1.00 85.44 105 PHE A N 1
ATOM 798 C CA . PHE A 1 105 ? -5.868 1.463 -0.015 1.00 85.44 105 PHE A CA 1
ATOM 799 C C . PHE A 1 105 ? -6.389 2.404 1.063 1.00 85.44 105 PHE A C 1
ATOM 801 O O . PHE A 1 105 ? -7.565 2.753 1.065 1.00 85.44 105 PHE A O 1
ATOM 808 N N . SER A 1 106 ? -5.514 2.896 1.937 1.00 82.25 106 SER A N 1
ATOM 809 C CA . SER A 1 106 ? -5.893 3.976 2.847 1.00 82.25 106 SER A CA 1
ATOM 810 C C . SER A 1 106 ? -6.283 5.237 2.061 1.00 82.25 106 SER A C 1
ATOM 812 O O . SER A 1 106 ? -5.899 5.404 0.900 1.00 82.25 106 SER A O 1
ATOM 814 N N . CYS A 1 107 ? -6.995 6.176 2.692 1.00 77.81 107 CYS A N 1
ATOM 815 C CA . CYS A 1 107 ? -7.310 7.462 2.061 1.00 77.81 107 CYS A CA 1
ATOM 816 C C . CYS A 1 107 ? -6.063 8.197 1.531 1.00 77.81 107 CYS A C 1
ATOM 818 O O . CYS A 1 107 ? -6.154 8.879 0.512 1.00 77.81 107 CYS A O 1
ATOM 820 N N . GLY A 1 108 ? -4.911 8.050 2.199 1.00 80.12 108 GLY A N 1
ATOM 821 C CA . GLY A 1 108 ? -3.641 8.647 1.771 1.00 80.12 108 GLY A CA 1
ATOM 822 C C . GLY A 1 108 ? -3.005 7.945 0.568 1.00 80.12 108 GLY A C 1
ATOM 823 O O . GLY A 1 108 ? -2.314 8.587 -0.222 1.00 80.12 108 GLY A O 1
ATOM 824 N N . ASP A 1 109 ? -3.300 6.659 0.382 1.00 84.31 109 ASP A N 1
ATOM 825 C CA . ASP A 1 109 ? -2.724 5.827 -0.679 1.00 84.31 109 ASP A CA 1
ATOM 826 C C . ASP A 1 109 ? -3.634 5.724 -1.912 1.00 84.31 109 ASP A C 1
ATOM 828 O O . ASP A 1 109 ? -3.293 5.080 -2.912 1.00 84.31 109 ASP A O 1
ATOM 832 N N . LEU A 1 110 ? -4.800 6.375 -1.888 1.00 85.56 110 LEU A N 1
ATOM 833 C CA . LEU A 1 110 ? -5.704 6.398 -3.031 1.00 85.56 110 LEU A CA 1
ATOM 834 C C . LEU A 1 110 ? -5.030 7.020 -4.261 1.00 85.56 110 LEU A C 1
ATOM 836 O O . LEU A 1 110 ? -4.442 8.101 -4.233 1.00 85.56 110 LEU A O 1
ATOM 840 N N . GLY A 1 111 ? -5.134 6.307 -5.384 1.00 86.62 111 GLY A N 1
ATOM 841 C CA . GLY A 1 111 ? -4.515 6.696 -6.651 1.00 86.62 111 GLY A CA 1
ATOM 842 C C . GLY A 1 111 ? -3.027 6.349 -6.764 1.00 86.62 111 GLY A C 1
ATOM 843 O O . GLY A 1 111 ? -2.453 6.554 -7.834 1.00 86.62 111 GLY A O 1
ATOM 844 N N . LEU A 1 112 ? -2.399 5.781 -5.726 1.00 89.88 112 LEU A N 1
ATOM 845 C CA . LEU A 1 112 ? -0.993 5.369 -5.769 1.00 89.88 112 LEU A CA 1
ATOM 846 C C . LEU A 1 112 ? -0.755 4.314 -6.860 1.00 89.88 112 LEU A C 1
ATOM 848 O O . LEU A 1 112 ? 0.137 4.475 -7.690 1.00 89.88 112 LEU A O 1
ATOM 852 N N . LEU A 1 113 ? -1.616 3.296 -6.944 1.00 90.94 113 LEU A N 1
ATOM 853 C CA . LEU A 1 113 ? -1.552 2.276 -7.996 1.00 90.94 113 LEU A CA 1
ATOM 854 C C . LEU A 1 113 ? -1.671 2.873 -9.411 1.00 90.94 113 LEU A C 1
ATOM 856 O O . LEU A 1 113 ? -0.927 2.481 -10.306 1.00 90.94 113 LEU A O 1
ATOM 860 N N . GLN A 1 114 ? -2.562 3.847 -9.624 1.00 92.00 114 GLN A N 1
ATOM 861 C CA . GLN A 1 114 ? -2.700 4.522 -10.923 1.00 92.00 114 GLN A CA 1
ATOM 862 C C . GLN A 1 114 ? -1.453 5.324 -11.295 1.00 92.00 114 GLN A C 1
ATOM 864 O O . GLN A 1 114 ? -1.021 5.265 -12.447 1.00 92.00 114 GLN A O 1
ATOM 869 N N . LYS A 1 115 ? -0.846 6.022 -10.328 1.00 92.00 115 LYS A N 1
ATOM 870 C CA . LYS A 1 115 ? 0.421 6.735 -10.535 1.00 92.00 115 LYS A CA 1
ATOM 871 C C . LYS A 1 115 ? 1.515 5.764 -10.982 1.00 92.00 115 LYS A C 1
ATOM 873 O O . LYS A 1 115 ? 2.104 5.973 -12.041 1.00 92.00 115 LYS A O 1
ATOM 878 N N . TRP A 1 116 ? 1.721 4.670 -10.252 1.00 92.81 116 TRP A N 1
ATOM 879 C CA . TRP A 1 116 ? 2.751 3.681 -10.585 1.00 92.81 116 TRP A CA 1
ATOM 880 C C . TRP A 1 116 ? 2.501 2.975 -11.920 1.00 92.81 116 TRP A C 1
ATOM 882 O O . TRP A 1 116 ? 3.417 2.881 -12.733 1.00 92.81 116 TRP A O 1
ATOM 892 N N . LEU A 1 117 ? 1.254 2.602 -12.224 1.00 94.31 117 LEU A N 1
ATOM 893 C CA . LEU A 1 117 ? 0.894 2.062 -13.540 1.00 94.31 117 LEU A CA 1
ATOM 894 C C . LEU A 1 117 ? 1.218 3.035 -14.676 1.00 94.31 117 LEU A C 1
ATOM 896 O O . LEU A 1 117 ? 1.790 2.623 -15.686 1.00 94.31 117 LEU A O 1
ATOM 900 N N . SER A 1 118 ? 0.880 4.320 -14.520 1.00 94.56 118 SER A N 1
ATOM 901 C CA . SER A 1 118 ? 1.174 5.332 -15.541 1.00 94.56 118 SER A CA 1
ATOM 902 C C . SER A 1 118 ? 2.679 5.525 -15.745 1.00 94.56 118 SER A C 1
ATOM 904 O O . SER A 1 118 ? 3.139 5.617 -16.883 1.00 94.56 118 SER A O 1
ATOM 906 N N . LEU A 1 119 ? 3.457 5.491 -14.659 1.00 93.56 119 LEU A N 1
ATOM 907 C CA . LEU A 1 119 ? 4.910 5.599 -14.703 1.00 93.56 119 LEU A CA 1
ATOM 908 C C . LEU A 1 119 ? 5.549 4.371 -15.362 1.00 93.56 119 LEU A C 1
ATOM 910 O O . LEU A 1 119 ? 6.382 4.519 -16.251 1.00 93.56 119 LEU A O 1
ATOM 914 N N . SER A 1 120 ? 5.124 3.157 -15.000 1.00 94.62 120 SER A N 1
ATOM 915 C CA . SER A 1 120 ? 5.594 1.930 -15.653 1.00 94.62 120 SER A CA 1
ATOM 916 C C . SER A 1 120 ? 5.258 1.908 -17.141 1.00 94.62 120 SER A C 1
ATOM 918 O O . SER A 1 120 ? 6.090 1.494 -17.944 1.00 94.62 120 SER A O 1
ATOM 920 N N . LEU A 1 121 ? 4.072 2.380 -17.531 1.00 95.56 121 LEU A N 1
ATOM 921 C CA . LEU A 1 121 ? 3.687 2.463 -18.938 1.00 95.56 121 LEU A CA 1
ATOM 922 C C . LEU A 1 121 ? 4.573 3.451 -19.708 1.00 95.56 121 LEU A C 1
ATOM 924 O O . LEU A 1 121 ? 5.015 3.136 -20.812 1.00 95.56 121 LEU A O 1
ATOM 928 N N . LEU A 1 122 ? 4.892 4.602 -19.109 1.00 95.19 122 LEU A N 1
ATOM 929 C CA . LEU A 1 122 ? 5.843 5.561 -19.673 1.00 95.19 122 LEU A CA 1
ATOM 930 C C . LEU A 1 122 ? 7.241 4.945 -19.829 1.00 95.19 122 LEU A C 1
ATOM 932 O O . LEU A 1 122 ? 7.842 5.060 -20.894 1.00 95.19 122 LEU A O 1
ATOM 936 N N . VAL A 1 123 ? 7.741 4.253 -18.803 1.00 94.06 123 VAL A N 1
ATOM 937 C CA . VAL A 1 123 ? 9.035 3.553 -18.847 1.00 94.06 123 VAL A CA 1
ATOM 938 C C . VAL A 1 123 ? 9.065 2.546 -19.996 1.00 94.06 123 VAL A C 1
ATOM 940 O O . VAL A 1 123 ? 9.987 2.576 -20.808 1.00 94.06 123 VAL A O 1
ATOM 943 N N . VAL A 1 124 ? 8.035 1.703 -20.120 1.00 93.69 124 VAL A N 1
ATOM 944 C CA . VAL A 1 124 ? 7.927 0.715 -21.206 1.00 93.69 124 VAL A CA 1
ATOM 945 C C . VAL A 1 124 ? 7.879 1.396 -22.576 1.00 93.69 124 VAL A C 1
ATOM 947 O O . VAL A 1 124 ? 8.537 0.934 -23.508 1.00 93.69 124 VAL A O 1
ATOM 950 N N . ALA A 1 125 ? 7.166 2.518 -22.701 1.00 95.06 125 ALA A N 1
ATOM 951 C CA . ALA A 1 125 ? 7.101 3.292 -23.939 1.00 95.06 125 ALA A CA 1
ATOM 952 C C . ALA A 1 125 ? 8.452 3.920 -24.334 1.00 95.06 125 ALA A C 1
ATOM 954 O O . ALA A 1 125 ? 8.718 4.094 -25.523 1.00 95.06 125 ALA A O 1
ATOM 955 N N . LEU A 1 126 ? 9.318 4.232 -23.364 1.00 94.88 126 LEU A N 1
ATOM 956 C CA . LEU A 1 126 ? 10.648 4.803 -23.598 1.00 94.88 126 LEU A CA 1
ATOM 957 C C . LEU A 1 126 ? 11.738 3.749 -23.857 1.00 94.88 126 LEU A C 1
ATOM 959 O O . LEU A 1 126 ? 12.788 4.094 -24.407 1.00 94.88 126 LEU A O 1
ATOM 963 N N . LEU A 1 127 ? 11.502 2.467 -23.546 1.00 92.62 127 LEU A N 1
ATOM 964 C CA . LEU A 1 127 ? 12.471 1.386 -23.788 1.00 92.62 127 LEU A CA 1
ATOM 965 C C . LEU A 1 127 ? 12.996 1.329 -25.236 1.00 92.62 127 LEU A C 1
ATOM 967 O O . LEU A 1 127 ? 14.211 1.206 -25.405 1.00 92.62 127 LEU A O 1
ATOM 971 N N . PRO A 1 128 ? 12.170 1.456 -26.298 1.00 94.00 128 PRO A N 1
ATOM 972 C CA . PRO A 1 128 ? 12.667 1.440 -27.673 1.00 94.00 128 PRO A CA 1
ATOM 973 C C . PRO A 1 128 ? 13.632 2.592 -27.965 1.00 94.00 128 PRO A C 1
ATOM 975 O O . PRO A 1 128 ? 14.646 2.390 -28.633 1.00 94.00 128 PRO A O 1
ATOM 978 N N . VAL A 1 129 ? 13.348 3.782 -27.426 1.00 94.38 129 VAL A N 1
ATOM 979 C CA . VAL A 1 129 ? 14.203 4.970 -27.567 1.00 94.38 129 VAL A CA 1
ATOM 980 C C . VAL A 1 129 ? 15.528 4.757 -26.838 1.00 94.38 129 VAL A C 1
ATOM 982 O O . VAL A 1 129 ? 16.589 5.038 -27.399 1.00 94.38 129 VAL A O 1
ATOM 985 N N . GLY A 1 130 ? 15.484 4.195 -25.627 1.00 92.19 130 GLY A N 1
ATOM 986 C CA . GLY A 1 130 ? 16.676 3.825 -24.863 1.00 92.19 130 GLY A CA 1
ATOM 987 C C . GLY A 1 130 ? 17.545 2.807 -25.604 1.00 92.19 130 GLY A C 1
ATOM 988 O O . GLY A 1 130 ? 18.731 3.048 -25.820 1.00 92.19 130 GLY A O 1
ATOM 989 N N . MET A 1 131 ? 16.949 1.715 -26.092 1.00 92.44 131 MET A N 1
ATOM 990 C CA . MET A 1 131 ? 17.659 0.686 -26.863 1.00 92.44 131 MET A CA 1
ATOM 991 C C . MET A 1 131 ? 18.255 1.228 -28.166 1.00 92.44 131 MET A C 1
ATOM 993 O O . MET A 1 131 ? 19.376 0.871 -28.534 1.00 92.44 131 MET A O 1
ATOM 997 N N . TYR A 1 132 ? 17.521 2.085 -28.878 1.00 94.69 132 TYR A N 1
ATOM 998 C CA . TYR A 1 132 ? 18.018 2.732 -30.090 1.00 94.69 132 TYR A CA 1
ATOM 999 C C . TYR A 1 132 ? 19.216 3.642 -29.793 1.00 94.69 132 TYR A C 1
ATOM 1001 O O . TYR A 1 132 ? 20.223 3.603 -30.506 1.00 94.69 132 TYR A O 1
ATOM 1009 N N . SER A 1 133 ? 19.130 4.421 -28.714 1.00 91.62 133 SER A N 1
ATOM 1010 C CA . SER A 1 133 ? 20.196 5.323 -28.272 1.00 91.62 133 SER A CA 1
ATOM 1011 C C . SER A 1 133 ? 21.450 4.547 -27.864 1.00 91.62 133 SER A C 1
ATOM 1013 O O . SER A 1 133 ? 22.539 4.877 -28.331 1.00 91.62 133 SER A O 1
ATOM 1015 N N . TRP A 1 134 ? 21.294 3.461 -27.096 1.00 88.81 134 TRP A N 1
ATOM 1016 C CA . TRP A 1 134 ? 22.388 2.557 -26.726 1.00 88.81 134 TRP A CA 1
ATOM 1017 C C . TRP A 1 134 ? 23.102 1.992 -27.958 1.00 88.81 134 TRP A C 1
ATOM 1019 O O . TRP A 1 134 ? 24.305 2.184 -28.126 1.00 88.81 134 TRP A O 1
ATOM 1029 N N . LYS A 1 135 ? 22.348 1.382 -28.885 1.00 91.38 135 LYS A N 1
ATOM 1030 C CA . LYS A 1 135 ? 22.907 0.819 -30.127 1.00 91.38 135 LYS A CA 1
ATOM 1031 C C . LYS A 1 135 ? 23.612 1.870 -30.981 1.00 91.38 135 LYS A C 1
ATOM 1033 O O . LYS A 1 135 ? 24.589 1.570 -31.663 1.00 91.38 135 LYS A O 1
ATOM 1038 N N . THR A 1 136 ? 23.106 3.101 -30.985 1.00 91.81 136 THR A N 1
ATOM 1039 C CA . THR A 1 136 ? 23.723 4.202 -31.732 1.00 91.81 136 THR A CA 1
ATOM 1040 C C . THR A 1 136 ? 25.055 4.615 -31.111 1.00 91.81 136 THR A C 1
ATOM 1042 O O . THR A 1 136 ? 26.018 4.834 -31.845 1.00 91.81 136 THR A O 1
ATOM 1045 N N . LEU A 1 137 ? 25.133 4.691 -29.781 1.00 89.31 137 LEU A N 1
ATOM 1046 C CA . LEU A 1 137 ? 26.372 4.997 -29.062 1.00 89.31 137 LEU A CA 1
ATOM 1047 C C . LEU A 1 137 ? 27.426 3.905 -29.252 1.00 89.31 137 LEU A C 1
ATOM 1049 O O . LEU A 1 137 ? 28.578 4.223 -29.540 1.00 89.31 137 LEU A O 1
ATOM 1053 N N . GLU A 1 138 ? 27.010 2.640 -29.178 1.00 87.81 138 GLU A N 1
ATOM 1054 C CA . GLU A 1 138 ? 27.865 1.474 -29.414 1.00 87.81 138 GLU A CA 1
ATOM 1055 C C . GLU A 1 138 ? 28.471 1.506 -30.826 1.00 87.81 138 GLU A C 1
ATOM 1057 O O . GLU A 1 138 ? 29.687 1.422 -30.988 1.00 87.81 138 GLU A O 1
ATOM 1062 N N . ARG A 1 139 ? 27.645 1.751 -31.856 1.00 89.19 139 ARG A N 1
ATOM 1063 C CA . ARG A 1 139 ? 28.113 1.883 -33.250 1.00 89.19 139 ARG A CA 1
ATOM 1064 C C . ARG A 1 139 ? 29.096 3.028 -33.458 1.00 89.19 139 ARG A C 1
ATOM 1066 O O . ARG A 1 139 ? 29.969 2.923 -34.312 1.00 89.19 139 ARG A O 1
ATOM 1073 N N . ARG A 1 140 ? 28.924 4.137 -32.737 1.00 89.56 140 ARG A N 1
ATOM 1074 C CA . ARG A 1 140 ? 29.794 5.314 -32.857 1.00 89.56 140 ARG A CA 1
ATOM 1075 C C . ARG A 1 140 ? 31.050 5.216 -31.988 1.00 89.56 140 ARG A C 1
ATOM 1077 O O . ARG A 1 140 ? 31.879 6.112 -32.080 1.00 89.56 140 ARG A O 1
ATOM 1084 N N . GLN A 1 141 ? 31.183 4.177 -31.155 1.00 82.69 141 GLN A N 1
ATOM 1085 C CA . GLN A 1 141 ? 32.265 4.030 -30.172 1.00 82.69 141 GLN A CA 1
ATOM 1086 C C . GLN A 1 141 ? 32.410 5.248 -29.236 1.00 82.69 141 GLN A C 1
ATOM 1088 O O . GLN A 1 141 ? 33.486 5.514 -28.714 1.00 82.69 141 GLN A O 1
ATOM 1093 N N . VAL A 1 142 ? 31.318 5.983 -28.986 1.00 82.94 142 VAL A N 1
ATOM 1094 C CA . VAL A 1 142 ? 31.286 7.142 -28.061 1.00 82.94 142 VAL A CA 1
ATOM 1095 C C . VAL A 1 142 ? 30.834 6.690 -26.668 1.00 82.94 142 VAL A C 1
ATOM 1097 O O . VAL A 1 142 ? 30.207 7.432 -25.919 1.00 82.94 142 VAL A O 1
ATOM 1100 N N . HIS A 1 143 ? 31.088 5.427 -26.333 1.00 80.19 143 HIS A N 1
ATOM 1101 C CA . HIS A 1 143 ? 30.722 4.880 -25.040 1.00 80.19 143 HIS A CA 1
ATOM 1102 C C . HIS A 1 143 ? 31.763 5.309 -24.007 1.00 80.19 143 HIS A C 1
ATOM 1104 O O . HIS A 1 143 ? 32.947 5.017 -24.151 1.00 80.19 143 HIS A O 1
ATOM 1110 N N . ASN A 1 144 ? 31.319 6.040 -22.993 1.00 87.06 144 ASN A N 1
ATOM 1111 C CA . ASN A 1 144 ? 32.133 6.459 -21.859 1.00 87.06 144 ASN A CA 1
ATOM 1112 C C . ASN A 1 144 ? 31.421 6.125 -20.543 1.00 87.06 144 ASN A C 1
ATOM 1114 O O . ASN A 1 144 ? 30.223 5.816 -20.535 1.00 87.06 144 ASN A O 1
ATOM 1118 N N . ASP A 1 145 ? 32.144 6.236 -19.432 1.00 87.50 145 ASP A N 1
ATOM 1119 C CA . ASP A 1 145 ? 31.627 5.909 -18.099 1.00 87.50 145 ASP A CA 1
ATOM 1120 C C . ASP A 1 145 ? 30.349 6.688 -17.762 1.00 87.50 145 ASP A C 1
ATOM 1122 O O . ASP A 1 145 ? 29.425 6.135 -17.173 1.00 87.50 145 ASP A O 1
ATOM 1126 N N . LEU A 1 146 ? 30.243 7.944 -18.214 1.00 86.88 146 LEU A N 1
ATOM 1127 C CA . LEU A 1 146 ? 29.048 8.773 -18.032 1.00 86.88 146 LEU A CA 1
ATOM 1128 C C . LEU A 1 146 ? 27.821 8.167 -18.732 1.00 86.88 146 LEU A C 1
ATOM 1130 O O . LEU A 1 146 ? 26.745 8.082 -18.143 1.00 86.88 146 LEU A O 1
ATOM 1134 N N . THR A 1 147 ? 27.966 7.735 -19.988 1.00 88.06 147 THR A N 1
ATOM 1135 C CA . THR A 1 147 ? 26.875 7.074 -20.717 1.00 88.06 147 THR A CA 1
ATOM 1136 C C . THR A 1 147 ? 26.523 5.731 -20.087 1.00 88.06 147 THR A C 1
ATOM 1138 O O . THR A 1 147 ? 25.340 5.439 -19.936 1.00 88.06 147 THR A O 1
ATOM 1141 N N . ALA A 1 148 ? 27.513 4.945 -19.653 1.00 86.69 148 ALA A N 1
ATOM 1142 C CA . ALA A 1 148 ? 27.273 3.680 -18.966 1.00 86.69 148 ALA A CA 1
ATOM 1143 C C . ALA A 1 148 ? 26.488 3.892 -17.659 1.00 86.69 148 ALA A C 1
ATOM 1145 O O . ALA A 1 148 ? 25.462 3.245 -17.456 1.00 86.69 148 ALA A O 1
ATOM 1146 N N . LEU A 1 149 ? 26.901 4.858 -16.829 1.00 88.38 149 LEU A N 1
ATOM 1147 C CA . LEU A 1 149 ? 26.192 5.263 -15.611 1.00 88.38 149 LEU A CA 1
ATOM 1148 C C . LEU A 1 149 ? 24.751 5.679 -15.912 1.00 88.38 149 LEU A C 1
ATOM 1150 O O . LEU A 1 149 ? 23.833 5.175 -15.275 1.00 88.38 149 LEU A O 1
ATOM 1154 N N . PHE A 1 150 ? 24.533 6.524 -16.923 1.00 90.31 150 PHE A N 1
ATOM 1155 C CA . PHE A 1 150 ? 23.190 6.961 -17.304 1.00 90.31 150 PHE A CA 1
ATOM 1156 C C . PHE A 1 150 ? 22.263 5.785 -17.642 1.00 90.31 150 PHE A C 1
ATOM 1158 O O . PHE A 1 150 ? 21.151 5.707 -17.119 1.00 90.31 150 PHE A O 1
ATOM 1165 N N . PHE A 1 151 ? 22.702 4.856 -18.497 1.00 90.50 151 PHE A N 1
ATOM 1166 C CA . PHE A 1 151 ? 21.872 3.710 -18.881 1.00 90.50 151 PHE A CA 1
ATOM 1167 C C . PHE A 1 151 ? 21.674 2.717 -17.736 1.00 90.50 151 PHE A C 1
ATOM 1169 O O . PHE A 1 151 ? 20.587 2.154 -17.622 1.00 90.50 151 PHE A O 1
ATOM 1176 N N . MET A 1 152 ? 22.671 2.538 -16.867 1.00 89.69 152 MET A N 1
ATOM 1177 C CA . MET A 1 152 ? 22.534 1.718 -15.662 1.00 89.69 152 MET A CA 1
ATOM 1178 C C . MET A 1 152 ? 21.526 2.322 -14.681 1.00 89.69 152 MET A C 1
ATOM 1180 O O . MET A 1 152 ? 20.620 1.621 -14.234 1.00 89.69 152 MET A O 1
ATOM 1184 N N . SER A 1 153 ? 21.606 3.625 -14.400 1.00 88.00 153 SER A N 1
ATOM 1185 C CA . SER A 1 153 ? 20.626 4.325 -13.563 1.00 88.00 153 SER A CA 1
ATOM 1186 C C . SER A 1 153 ? 19.226 4.282 -14.178 1.00 88.00 153 SER A C 1
ATOM 1188 O O . SER A 1 153 ? 18.257 3.998 -13.479 1.00 88.00 153 SER A O 1
ATOM 1190 N N . ALA A 1 154 ? 19.103 4.495 -15.493 1.00 90.31 154 ALA A N 1
ATOM 1191 C CA . ALA A 1 154 ? 17.825 4.395 -16.195 1.00 90.31 154 ALA A CA 1
ATOM 1192 C C . ALA A 1 154 ? 17.238 2.974 -16.126 1.00 90.31 154 ALA A C 1
ATOM 1194 O O . ALA A 1 154 ? 16.031 2.812 -15.947 1.00 90.31 154 ALA A O 1
ATOM 1195 N N . PHE A 1 155 ? 18.083 1.945 -16.229 1.00 90.12 155 PHE A N 1
ATOM 1196 C CA . PHE A 1 155 ? 17.681 0.552 -16.064 1.00 90.12 155 PHE A CA 1
ATOM 1197 C C . PHE A 1 155 ? 17.196 0.261 -14.638 1.00 90.12 155 PHE A C 1
ATOM 1199 O O . PHE A 1 155 ? 16.129 -0.330 -14.471 1.00 90.12 155 PHE A O 1
ATOM 1206 N N . PHE A 1 156 ? 17.924 0.708 -13.611 1.00 89.69 156 PHE A N 1
ATOM 1207 C CA . PHE A 1 156 ? 17.506 0.523 -12.220 1.00 89.69 156 PHE A CA 1
ATOM 1208 C C . PHE A 1 156 ? 16.207 1.259 -11.901 1.00 89.69 156 PHE A C 1
ATOM 1210 O O . PHE A 1 156 ? 15.317 0.665 -11.295 1.00 89.69 156 PHE A O 1
ATOM 1217 N N . LEU A 1 157 ? 16.042 2.491 -12.387 1.00 88.81 157 LEU A N 1
ATOM 1218 C CA . LEU A 1 157 ? 14.791 3.236 -12.256 1.00 88.81 157 LEU A CA 1
ATOM 1219 C C . LEU A 1 157 ? 13.628 2.502 -12.936 1.00 88.81 157 LEU A C 1
ATOM 1221 O O . LEU A 1 157 ? 12.536 2.400 -12.374 1.00 88.81 157 LEU A O 1
ATOM 1225 N N . ALA A 1 158 ? 13.850 1.956 -14.135 1.00 91.06 158 ALA A N 1
ATOM 1226 C CA . ALA A 1 158 ? 12.840 1.177 -14.840 1.00 91.06 158 ALA A CA 1
ATOM 1227 C C . ALA A 1 158 ? 12.428 -0.071 -14.044 1.00 91.06 158 ALA A C 1
ATOM 1229 O O . ALA A 1 158 ? 11.235 -0.350 -13.895 1.00 91.06 158 ALA A O 1
ATOM 1230 N N . LEU A 1 159 ? 13.410 -0.791 -13.496 1.00 90.62 159 LEU A N 1
ATOM 1231 C CA . LEU A 1 159 ? 13.181 -1.969 -12.669 1.00 90.62 159 LEU A CA 1
ATOM 1232 C C . LEU A 1 159 ? 12.435 -1.617 -11.377 1.00 90.62 159 LEU A C 1
ATOM 1234 O O . LEU A 1 159 ? 11.472 -2.305 -11.043 1.00 90.62 159 LEU A O 1
ATOM 1238 N N . HIS A 1 160 ? 12.815 -0.525 -10.707 1.00 88.50 160 HIS A N 1
ATOM 1239 C CA . HIS A 1 160 ? 12.116 0.011 -9.540 1.00 88.50 160 HIS A CA 1
ATOM 1240 C C . HIS A 1 160 ? 10.638 0.272 -9.857 1.00 88.50 160 HIS A C 1
ATOM 1242 O O . HIS A 1 160 ? 9.757 -0.267 -9.188 1.00 88.50 160 HIS A O 1
ATOM 1248 N N . CYS A 1 161 ? 10.354 1.016 -10.932 1.00 91.12 161 CYS A N 1
ATOM 1249 C CA . CYS A 1 161 ? 8.983 1.351 -11.317 1.00 91.12 161 CYS A CA 1
ATOM 1250 C C . CYS A 1 161 ? 8.139 0.097 -11.575 1.00 91.12 161 CYS A C 1
ATOM 1252 O O . CYS A 1 161 ? 6.991 0.021 -11.145 1.00 91.12 161 CYS A O 1
ATOM 1254 N N . ILE A 1 162 ? 8.688 -0.897 -12.281 1.00 91.69 162 ILE A N 1
ATOM 1255 C CA . ILE A 1 162 ? 7.978 -2.149 -12.580 1.00 91.69 162 ILE A CA 1
ATOM 1256 C C . ILE A 1 162 ? 7.754 -2.963 -11.302 1.00 91.69 162 ILE A C 1
ATOM 1258 O O . ILE A 1 162 ? 6.639 -3.428 -11.062 1.00 91.69 162 ILE A O 1
ATOM 1262 N N . ALA A 1 163 ? 8.785 -3.117 -10.469 1.00 90.19 163 ALA A N 1
ATOM 1263 C CA . ALA A 1 163 ? 8.707 -3.850 -9.210 1.00 90.19 163 ALA A CA 1
ATOM 1264 C C . ALA A 1 163 ? 7.652 -3.243 -8.274 1.00 90.19 163 ALA A C 1
ATOM 1266 O O . ALA A 1 163 ? 6.799 -3.962 -7.747 1.00 90.19 163 ALA A O 1
ATOM 1267 N N . PHE A 1 164 ? 7.649 -1.917 -8.129 1.00 89.31 164 PHE A N 1
ATOM 1268 C CA . PHE A 1 164 ? 6.698 -1.218 -7.274 1.00 89.31 164 PHE A CA 1
ATOM 1269 C C . PHE A 1 164 ? 5.266 -1.294 -7.820 1.00 89.31 164 PHE A C 1
ATOM 1271 O O . PHE A 1 164 ? 4.325 -1.522 -7.059 1.00 89.31 164 PHE A O 1
ATOM 1278 N N . THR A 1 165 ? 5.085 -1.220 -9.142 1.00 93.38 165 THR A N 1
ATOM 1279 C CA . THR A 1 165 ? 3.781 -1.466 -9.778 1.00 93.38 165 THR A CA 1
ATOM 1280 C C . THR A 1 165 ? 3.273 -2.878 -9.503 1.00 93.38 165 THR A C 1
ATOM 1282 O O . THR A 1 165 ? 2.110 -3.042 -9.139 1.00 93.38 165 THR A O 1
ATOM 1285 N N . VAL A 1 166 ? 4.122 -3.905 -9.617 1.00 92.12 166 VAL A N 1
ATOM 1286 C CA . VAL A 1 166 ? 3.739 -5.290 -9.294 1.00 92.12 166 VAL A CA 1
ATOM 1287 C C . VAL A 1 166 ? 3.343 -5.410 -7.825 1.00 92.12 166 VAL A C 1
ATOM 1289 O O . VAL A 1 166 ? 2.291 -5.977 -7.526 1.00 92.12 166 VAL A O 1
ATOM 1292 N N . HIS A 1 167 ? 4.138 -4.841 -6.915 1.00 91.56 167 HIS A N 1
ATOM 1293 C CA . HIS A 1 167 ? 3.807 -4.802 -5.494 1.00 91.56 167 HIS A CA 1
ATOM 1294 C C . HIS A 1 167 ? 2.428 -4.166 -5.261 1.00 91.56 167 HIS A C 1
ATOM 1296 O O . HIS A 1 167 ? 1.593 -4.775 -4.596 1.00 91.56 167 HIS A O 1
ATOM 1302 N N . MET A 1 168 ? 2.155 -3.008 -5.869 1.00 91.62 168 MET A N 1
ATOM 1303 C CA . MET A 1 168 ? 0.885 -2.291 -5.719 1.00 91.62 168 MET A CA 1
ATOM 1304 C C . MET A 1 168 ? -0.307 -3.039 -6.331 1.00 91.62 168 MET A C 1
ATOM 1306 O O . MET A 1 168 ? -1.402 -3.008 -5.773 1.00 91.62 168 MET A O 1
ATOM 1310 N N . VAL A 1 169 ? -0.121 -3.751 -7.447 1.00 92.00 169 VAL A N 1
ATOM 1311 C CA . VAL A 1 169 ? -1.170 -4.605 -8.034 1.00 92.00 169 VAL A CA 1
ATOM 1312 C C . VAL A 1 169 ? -1.508 -5.772 -7.108 1.00 92.00 169 VAL A C 1
ATOM 1314 O O . VAL A 1 169 ? -2.679 -6.128 -6.978 1.00 92.00 169 VAL A O 1
ATOM 1317 N N . VAL A 1 170 ? -0.505 -6.377 -6.466 1.00 91.50 170 VAL A N 1
ATOM 1318 C CA . VAL A 1 170 ? -0.742 -7.444 -5.486 1.00 91.50 170 VAL A CA 1
ATOM 1319 C C . VAL A 1 170 ? -1.393 -6.875 -4.231 1.00 91.50 170 VAL A C 1
ATOM 1321 O O . VAL A 1 170 ? -2.389 -7.431 -3.783 1.00 91.50 170 VAL A O 1
ATOM 1324 N N . TYR A 1 171 ? -0.915 -5.731 -3.739 1.00 90.62 171 TYR A N 1
ATOM 1325 C CA . TYR A 1 171 ? -1.485 -5.023 -2.592 1.00 90.62 171 TYR A CA 1
ATOM 1326 C C . TYR A 1 171 ? -2.969 -4.707 -2.800 1.00 90.62 171 TYR A C 1
ATOM 1328 O O . TYR A 1 171 ? -3.794 -4.973 -1.935 1.00 90.62 171 TYR A O 1
ATOM 1336 N N . ALA A 1 172 ? -3.351 -4.265 -3.996 1.00 89.81 172 ALA A N 1
ATOM 1337 C CA . ALA A 1 172 ? -4.752 -4.055 -4.349 1.00 89.81 172 ALA A CA 1
ATOM 1338 C C . ALA A 1 172 ? -5.609 -5.337 -4.286 1.00 89.81 172 ALA A C 1
ATOM 1340 O O . ALA A 1 172 ? -6.828 -5.261 -4.164 1.00 89.81 172 ALA A O 1
ATOM 1341 N N . LYS A 1 173 ? -5.008 -6.527 -4.388 1.00 87.81 173 LYS A N 1
ATOM 1342 C CA . LYS A 1 173 ? -5.729 -7.806 -4.319 1.00 87.81 173 LYS A CA 1
ATOM 1343 C C . LYS A 1 173 ? -5.786 -8.410 -2.920 1.00 87.81 173 LYS A C 1
ATOM 1345 O O . LYS A 1 173 ? -6.753 -9.111 -2.643 1.00 87.81 173 LYS A O 1
ATOM 1350 N N . ASN A 1 174 ? -4.749 -8.222 -2.105 1.00 86.69 174 ASN A N 1
ATOM 1351 C CA . ASN A 1 174 ? -4.594 -8.934 -0.834 1.00 86.69 174 ASN A CA 1
ATOM 1352 C C . ASN A 1 174 ? -4.309 -8.040 0.382 1.00 86.69 174 ASN A C 1
ATOM 1354 O O . ASN A 1 174 ? -4.141 -8.566 1.472 1.00 86.69 174 ASN A O 1
ATOM 1358 N N . GLY A 1 175 ? -4.179 -6.726 0.205 1.00 82.75 175 GLY A N 1
ATOM 1359 C CA . GLY A 1 175 ? -3.927 -5.757 1.274 1.00 82.75 175 GLY A CA 1
ATOM 1360 C C . GLY A 1 175 ? -2.537 -5.787 1.908 1.00 82.75 175 GLY A C 1
ATOM 1361 O O . GLY A 1 175 ? -2.224 -4.911 2.705 1.00 82.75 175 GLY A O 1
ATOM 1362 N N . THR A 1 176 ? -1.672 -6.733 1.535 1.00 82.62 176 THR A N 1
ATOM 1363 C CA . THR A 1 176 ? -0.300 -6.839 2.063 1.00 82.62 176 THR A CA 1
ATOM 1364 C C . THR A 1 176 ? 0.757 -6.516 1.013 1.00 82.62 176 THR A C 1
ATOM 1366 O O . THR A 1 176 ? 1.858 -6.069 1.331 1.00 82.62 176 THR A O 1
ATOM 1369 N N . GLY A 1 177 ? 0.449 -6.768 -0.260 1.00 84.06 177 GLY A N 1
ATOM 1370 C CA . GLY A 1 177 ? 1.425 -6.714 -1.340 1.00 84.06 177 GLY A CA 1
ATOM 1371 C C . GLY A 1 177 ? 2.503 -7.790 -1.201 1.00 84.06 177 GLY A C 1
ATOM 1372 O O . GLY A 1 177 ? 2.334 -8.800 -0.514 1.00 84.06 177 GLY A O 1
ATOM 1373 N N . LEU A 1 178 ? 3.624 -7.571 -1.889 1.00 84.75 178 LEU A N 1
ATOM 1374 C CA . LEU A 1 178 ? 4.820 -8.415 -1.824 1.00 84.75 178 LEU A CA 1
ATOM 1375 C C . LEU A 1 178 ? 5.941 -7.648 -1.119 1.00 84.75 178 LEU A C 1
ATOM 1377 O O . LEU A 1 178 ? 6.641 -6.863 -1.761 1.00 84.75 178 LEU A O 1
ATOM 1381 N N . ALA A 1 179 ? 6.102 -7.857 0.190 1.00 76.94 179 ALA A N 1
ATOM 1382 C CA . ALA A 1 179 ? 7.060 -7.117 1.022 1.00 76.94 179 ALA A CA 1
ATOM 1383 C C . ALA A 1 179 ? 8.503 -7.201 0.492 1.00 76.94 179 ALA A C 1
ATOM 1385 O O . ALA A 1 179 ? 9.197 -6.192 0.410 1.00 76.94 179 ALA A O 1
ATOM 1386 N N . MET A 1 180 ? 8.924 -8.382 0.026 1.00 75.75 180 MET A N 1
ATOM 1387 C CA . MET A 1 180 ? 10.256 -8.579 -0.562 1.00 75.75 180 MET A CA 1
ATOM 1388 C C . MET A 1 180 ? 10.473 -7.739 -1.826 1.00 75.75 180 MET A C 1
ATOM 1390 O O . MET A 1 180 ? 11.565 -7.229 -2.048 1.00 75.75 180 MET A O 1
ATOM 1394 N N . ILE A 1 181 ? 9.437 -7.553 -2.648 1.00 72.50 181 ILE A N 1
ATOM 1395 C CA . ILE A 1 181 ? 9.535 -6.742 -3.869 1.00 72.50 181 ILE A CA 1
ATOM 1396 C C . ILE A 1 181 ? 9.568 -5.250 -3.530 1.00 72.50 181 ILE A C 1
ATOM 1398 O O . ILE A 1 181 ? 10.320 -4.511 -4.159 1.00 72.50 181 ILE A O 1
ATOM 1402 N N . ALA A 1 182 ? 8.815 -4.812 -2.516 1.00 66.19 182 ALA A N 1
ATOM 1403 C CA . ALA A 1 182 ? 8.902 -3.439 -2.018 1.00 66.19 182 ALA A CA 1
ATOM 1404 C C . ALA A 1 182 ? 10.303 -3.129 -1.473 1.00 66.19 182 ALA A C 1
ATOM 1406 O O . ALA A 1 182 ? 10.871 -2.093 -1.806 1.00 66.19 182 ALA A O 1
ATOM 1407 N N . PHE A 1 183 ? 10.890 -4.058 -0.712 1.00 74.25 183 PHE A N 1
ATOM 1408 C CA . PHE A 1 183 ? 12.262 -3.936 -0.228 1.00 74.25 183 PHE A CA 1
ATOM 1409 C C . PHE A 1 183 ? 13.270 -3.838 -1.379 1.00 74.25 183 PHE A C 1
ATOM 1411 O O . PHE A 1 183 ? 14.098 -2.933 -1.393 1.00 74.25 183 PHE A O 1
ATOM 1418 N N . VAL A 1 184 ? 13.181 -4.726 -2.377 1.00 75.50 184 VAL A N 1
ATOM 1419 C CA . VAL A 1 184 ? 14.064 -4.672 -3.555 1.00 75.50 184 VAL A CA 1
ATOM 1420 C C . VAL A 1 184 ? 13.905 -3.345 -4.294 1.00 75.50 184 VAL A C 1
ATOM 1422 O O . VAL A 1 184 ? 14.904 -2.741 -4.662 1.00 75.50 184 VAL A O 1
ATOM 1425 N N . ALA A 1 185 ? 12.679 -2.852 -4.473 1.00 66.69 185 ALA A N 1
ATOM 1426 C CA . ALA A 1 185 ? 12.443 -1.563 -5.115 1.00 66.69 185 ALA A CA 1
ATOM 1427 C C . ALA A 1 185 ? 13.097 -0.402 -4.338 1.00 66.69 185 ALA A C 1
ATOM 1429 O O . ALA A 1 185 ? 13.790 0.411 -4.943 1.00 66.69 185 ALA A O 1
ATOM 1430 N N . GLN A 1 186 ? 12.953 -0.360 -3.010 1.00 74.69 186 GLN A N 1
ATOM 1431 C CA . GLN A 1 186 ? 13.604 0.649 -2.160 1.00 74.69 186 GLN A CA 1
ATOM 1432 C C . GLN A 1 186 ? 15.135 0.537 -2.181 1.00 74.69 186 GLN A C 1
ATOM 1434 O O . GLN A 1 186 ? 15.842 1.542 -2.184 1.00 74.69 186 GLN A O 1
ATOM 1439 N N . PHE A 1 187 ? 15.663 -0.685 -2.226 1.00 75.19 187 PHE A N 1
ATOM 1440 C CA . PHE A 1 187 ? 17.099 -0.920 -2.327 1.00 75.19 187 PHE A CA 1
ATOM 1441 C C . PHE A 1 187 ? 17.669 -0.438 -3.669 1.00 75.19 187 PHE A C 1
ATOM 1443 O O . PHE A 1 187 ? 18.763 0.117 -3.716 1.00 75.19 187 PHE A O 1
ATOM 1450 N N . LEU A 1 188 ? 16.921 -0.603 -4.764 1.00 75.12 188 LEU A N 1
ATOM 1451 C CA . LEU A 1 188 ? 17.316 -0.088 -6.076 1.00 75.12 188 LEU A CA 1
ATOM 1452 C C . LEU A 1 188 ? 17.371 1.445 -6.113 1.00 75.12 188 LEU A C 1
ATOM 1454 O O . LEU A 1 188 ? 18.262 1.983 -6.766 1.00 75.12 188 LEU A O 1
ATOM 1458 N N . ASP A 1 189 ? 16.487 2.139 -5.391 1.00 69.62 189 ASP A N 1
ATOM 1459 C CA . ASP A 1 189 ? 16.547 3.604 -5.267 1.00 69.62 189 ASP A CA 1
ATOM 1460 C C . ASP A 1 189 ? 17.826 4.060 -4.561 1.00 69.62 189 ASP A C 1
ATOM 1462 O O . ASP A 1 189 ? 18.500 4.972 -5.037 1.00 69.62 189 ASP A O 1
ATOM 1466 N N . LEU A 1 190 ? 18.201 3.378 -3.474 1.00 71.69 190 LEU A N 1
ATOM 1467 C CA . LEU A 1 190 ? 19.457 3.620 -2.755 1.00 71.69 190 LEU A CA 1
ATOM 1468 C C . LEU A 1 190 ? 20.684 3.475 -3.663 1.00 71.69 190 LEU A C 1
ATOM 1470 O O . LEU A 1 190 ? 21.622 4.257 -3.553 1.00 71.69 190 LEU A O 1
ATOM 1474 N N . LEU A 1 191 ? 20.674 2.496 -4.571 1.00 69.19 191 LEU A N 1
ATOM 1475 C CA . LEU A 1 191 ? 21.751 2.304 -5.547 1.00 69.19 191 LEU A CA 1
ATOM 1476 C C . LEU A 1 191 ? 21.725 3.331 -6.688 1.00 69.19 191 LEU A C 1
ATOM 1478 O O . LEU A 1 191 ? 22.754 3.570 -7.320 1.00 69.19 191 LEU A O 1
ATOM 1482 N N . ALA A 1 192 ? 20.561 3.912 -6.984 1.00 62.12 192 ALA A N 1
ATOM 1483 C CA . ALA A 1 192 ? 20.390 4.897 -8.047 1.00 62.12 192 ALA A CA 1
ATOM 1484 C C . ALA A 1 192 ? 20.762 6.324 -7.609 1.00 62.12 192 ALA A C 1
ATOM 1486 O O . ALA A 1 192 ? 21.091 7.153 -8.461 1.00 62.12 192 ALA A O 1
ATOM 1487 N N . THR A 1 193 ? 20.737 6.619 -6.307 1.00 59.91 193 THR A N 1
ATOM 1488 C CA . THR A 1 193 ? 21.211 7.890 -5.748 1.00 59.91 193 THR A CA 1
ATOM 1489 C C . THR A 1 193 ? 22.700 7.809 -5.403 1.00 59.91 193 THR A C 1
ATOM 1491 O O . THR A 1 193 ? 23.072 6.977 -4.577 1.00 59.91 193 THR A O 1
ATOM 1494 N N . PRO A 1 194 ? 23.575 8.658 -5.975 1.00 51.12 194 PRO A N 1
ATOM 1495 C CA . PRO A 1 194 ? 24.945 8.758 -5.490 1.00 51.12 194 PRO A CA 1
ATOM 1496 C C . PRO A 1 194 ? 24.912 9.230 -4.032 1.00 51.12 194 PRO A C 1
ATOM 1498 O O . PRO A 1 194 ? 24.202 10.183 -3.706 1.00 51.12 194 PRO A O 1
ATOM 1501 N N . GLY A 1 195 ? 25.637 8.528 -3.158 1.00 50.19 195 GLY A N 1
ATOM 1502 C CA . GLY A 1 195 ? 25.754 8.890 -1.749 1.00 50.19 195 GLY A CA 1
ATOM 1503 C C . GLY A 1 195 ? 26.219 10.337 -1.607 1.00 50.19 195 GLY A C 1
ATOM 1504 O O . GLY A 1 195 ? 27.245 10.717 -2.168 1.00 50.19 195 GLY A O 1
ATOM 1505 N N . ASN A 1 196 ? 25.439 11.140 -0.884 1.00 41.72 196 ASN A N 1
ATOM 1506 C CA . ASN A 1 196 ? 25.940 12.374 -0.296 1.00 41.72 196 ASN A CA 1
ATOM 1507 C C . ASN A 1 196 ? 26.787 11.973 0.917 1.00 41.72 196 ASN A C 1
ATOM 1509 O O . ASN A 1 196 ? 26.244 11.849 2.016 1.00 41.72 196 ASN A O 1
ATOM 1513 N N . ASP A 1 197 ? 28.076 11.743 0.681 1.00 39.09 197 ASP A N 1
ATOM 1514 C CA . ASP A 1 197 ? 29.114 11.942 1.695 1.00 39.09 197 ASP A CA 1
ATOM 1515 C C . ASP A 1 197 ? 29.609 13.396 1.625 1.00 39.09 197 ASP A C 1
ATOM 1517 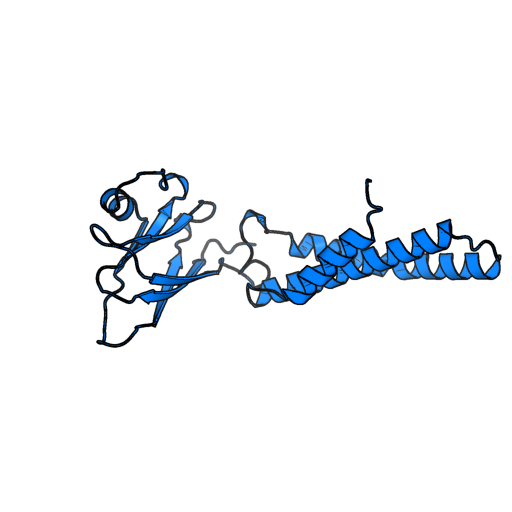O O . ASP A 1 197 ? 29.840 13.893 0.494 1.00 39.09 197 ASP A O 1
#

Radius of gyration: 24.31 Å; Cα contacts (8 Å, |Δi|>4): 268; chains: 1; bounding box: 57×35×68 Å